Protein AF-0000000086527104 (afdb_homodimer)

pLDDT: mean 97.74, std 2.74, range [76.0, 98.94]

Sequence (198 aa):
MALHVIASLFLKPEHAAAAEAELRSMVAKTRTEPGNRRYDLFREQDGSPNLHLYEIYDDQAAFDAHLASPYFGEFRAKSADWFTAPPVIKVLAGIDVAEMALHVIASLFLKPEHAAAAEAELRSMVAKTRTEPGNRRYDLFREQDGSPNLHLYEIYDDQAAFDAHLASPYFGEFRAKSADWFTAPPVIKVLAGIDVAE

Organism: NCBI:txid488447

Nearest PDB structures (foldseek):
  4hl9-assembly4_H  TM=9.451E-01  e=1.482E-09  Rhodospirillum rubrum ATCC 11170
  4zos-assembly1_C  TM=9.493E-01  e=3.965E-09  Yersinia enterocolitica subsp. enterocolitica 8081
  2omo-assembly4_E  TM=9.249E-01  e=4.521E-09  Nitrosomonas europaea
  4dpo-assembly1_B  TM=9.418E-01  e=8.713E-09  Methanosarcina mazei Go1
  2gff-assembly1_A  TM=9.087E-01  e=6.702E-09  Yersinia pestis

Radius of gyration: 16.92 Å; Cα contacts (8 Å, |Δi|>4): 378; chains: 2; bounding box: 35×42×38 Å

Foldseek 3Di:
DKKKKKKKAAFDPVCLVVLVVLVVVLQVVLVPQPFWDDWDKDDDPVPGSMIMIITMGNDPVSVVCSCVDPSVVVSCVVCVPGHPDDMDMDIDDDPDDDD/DKKKKKKKAAFDPVCLVVLVVLVVVVQVVLVPQPFWDDWDKDDDPVPHSMIMIITMGNDPVSVVCSCVDPSVVVSCVVCVPGHPDDMDMDIDDDPDDDD

InterPro domains:
  IPR007138 Antibiotic biosynthesis monooxygenase domain [PF03992] (3-77)
  IPR007138 Antibiotic biosynthesis monooxygenase domain [PS51725] (3-92)
  IPR011008 Dimeric alpha-beta barrel [SSF54909] (3-91)
  IPR050744 AI-2 Signaling Cycle Isomerase LsrG [PTHR33336] (2-95)

Structure (mmCIF, N/CA/C/O backbone):
data_AF-0000000086527104-model_v1
#
loop_
_entity.id
_entity.type
_entity.pdbx_description
1 polymer 'Antibiotic biosynthesis monooxygenase'
#
loop_
_atom_site.group_PDB
_atom_site.id
_atom_site.type_symbol
_atom_site.label_atom_id
_atom_site.label_alt_id
_atom_site.label_comp_id
_atom_site.label_asym_id
_atom_site.label_entity_id
_atom_site.label_seq_id
_atom_site.pdbx_PDB_ins_code
_atom_site.Cartn_x
_atom_site.Cartn_y
_atom_site.Cartn_z
_atom_site.occupancy
_atom_site.B_iso_or_equiv
_atom_site.auth_seq_id
_atom_site.auth_comp_id
_atom_site.auth_asym_id
_atom_site.auth_atom_id
_atom_site.pdbx_PDB_model_num
ATOM 1 N N . MET A 1 1 ? -7.785 7.074 -16.156 1 87.12 1 MET A N 1
ATOM 2 C CA . MET A 1 1 ? -6.914 7.43 -15.031 1 87.12 1 MET A CA 1
ATOM 3 C C . MET A 1 1 ? -6.34 6.18 -14.375 1 87.12 1 MET A C 1
ATOM 5 O O . MET A 1 1 ? -7.016 5.152 -14.289 1 87.12 1 MET A O 1
ATOM 9 N N . ALA A 1 2 ? -5.102 6.137 -13.977 1 96.19 2 ALA A N 1
ATOM 10 C CA . ALA A 1 2 ? -4.457 4.926 -13.469 1 96.19 2 ALA A CA 1
ATOM 11 C C . ALA A 1 2 ? -5.125 4.449 -12.18 1 96.19 2 ALA A C 1
ATOM 13 O O . ALA A 1 2 ? -5.652 5.258 -11.406 1 96.19 2 ALA A O 1
ATOM 14 N N . LEU A 1 3 ? -5.168 3.193 -12.109 1 97.69 3 LEU A N 1
ATOM 15 C CA . LEU A 1 3 ? -5.648 2.531 -10.906 1 97.69 3 LEU A CA 1
ATOM 16 C C . LEU A 1 3 ? -4.488 2.023 -10.062 1 97.69 3 LEU A C 1
ATOM 18 O O . LEU A 1 3 ? -3.564 1.393 -10.586 1 97.69 3 LEU A O 1
ATOM 22 N N . HIS A 1 4 ? -4.504 2.389 -8.75 1 98.62 4 HIS A N 1
ATOM 23 C CA . HIS A 1 4 ? -3.523 1.877 -7.797 1 98.62 4 HIS A CA 1
ATOM 24 C C . HIS A 1 4 ? -4.152 0.857 -6.852 1 98.62 4 HIS A C 1
ATOM 26 O O . HIS A 1 4 ? -5.293 1.03 -6.414 1 98.62 4 HIS A O 1
ATOM 32 N N . VAL A 1 5 ? -3.439 -0.163 -6.578 1 98.75 5 VAL A N 1
ATOM 33 C CA . VAL A 1 5 ? -3.973 -1.23 -5.738 1 98.75 5 VAL A CA 1
ATOM 34 C C . VAL A 1 5 ? -2.965 -1.577 -4.645 1 98.75 5 VAL A C 1
ATOM 36 O O . VAL A 1 5 ? -1.772 -1.739 -4.918 1 98.75 5 VAL A O 1
ATOM 39 N N . ILE A 1 6 ? -3.373 -1.646 -3.43 1 98.88 6 ILE A N 1
ATOM 40 C CA . ILE A 1 6 ? -2.625 -2.219 -2.316 1 98.88 6 ILE A CA 1
ATOM 41 C C . ILE A 1 6 ? -3.295 -3.51 -1.854 1 98.88 6 ILE A C 1
ATOM 43 O O . ILE A 1 6 ? -4.477 -3.51 -1.499 1 98.88 6 ILE A O 1
ATOM 47 N N . ALA A 1 7 ? -2.582 -4.547 -1.906 1 98.75 7 ALA A N 1
ATOM 48 C CA . ALA A 1 7 ? -3.07 -5.828 -1.4 1 98.75 7 ALA A CA 1
ATOM 49 C C . ALA A 1 7 ? -2.248 -6.293 -0.202 1 98.75 7 ALA A C 1
ATOM 51 O O . ALA A 1 7 ? -1.018 -6.215 -0.217 1 98.75 7 ALA A O 1
ATOM 52 N N . SER A 1 8 ? -2.889 -6.703 0.83 1 98.75 8 SER A N 1
ATOM 53 C CA . SER A 1 8 ? -2.27 -7.27 2.023 1 98.75 8 SER A CA 1
ATOM 54 C C . SER A 1 8 ? -2.717 -8.711 2.25 1 98.75 8 SER A C 1
ATOM 56 O O . SER A 1 8 ? -3.914 -8.984 2.326 1 98.75 8 SER A O 1
ATOM 58 N N . LEU A 1 9 ? -1.776 -9.562 2.326 1 98.69 9 LEU A N 1
ATOM 59 C CA . LEU A 1 9 ? -2.027 -10.984 2.514 1 98.69 9 LEU A CA 1
ATOM 60 C C . LEU A 1 9 ? -1.575 -11.438 3.896 1 98.69 9 LEU A C 1
ATOM 62 O O . LEU A 1 9 ? -0.407 -11.273 4.258 1 98.69 9 LEU A O 1
ATOM 66 N N . PHE A 1 10 ? -2.479 -12 4.66 1 98.62 10 PHE A N 1
ATOM 67 C CA . PHE A 1 10 ? -2.24 -12.445 6.031 1 98.62 10 PHE A CA 1
ATOM 68 C C . PHE A 1 10 ? -2.055 -13.961 6.082 1 98.62 10 PHE A C 1
ATOM 70 O O . PHE A 1 10 ? -3.031 -14.711 6.047 1 98.62 10 PHE A O 1
ATOM 77 N N . LEU A 1 11 ? -0.907 -14.414 6.336 1 98.75 11 LEU A N 1
ATOM 78 C CA . LEU A 1 11 ? -0.532 -15.789 6.035 1 98.75 11 LEU A CA 1
ATOM 79 C C . LEU A 1 11 ? -0.322 -16.594 7.316 1 98.75 11 LEU A C 1
ATOM 81 O O . LEU A 1 11 ? 0.228 -16.078 8.297 1 98.75 11 LEU A O 1
ATOM 85 N N . LYS A 1 12 ? -0.751 -17.844 7.277 1 98.56 12 LYS A N 1
ATOM 86 C CA . LYS A 1 12 ? -0.245 -18.812 8.242 1 98.56 12 LYS A CA 1
ATOM 87 C C . LYS A 1 12 ? 1.263 -19 8.102 1 98.56 12 LYS A C 1
ATOM 89 O O . LYS A 1 12 ? 1.771 -19.141 6.988 1 98.56 12 LYS A O 1
ATOM 94 N N . PRO A 1 13 ? 1.881 -19.016 9.234 1 97.94 13 PRO A N 1
ATOM 95 C CA . PRO A 1 13 ? 3.342 -19.109 9.148 1 97.94 13 PRO A CA 1
ATOM 96 C C . PRO A 1 13 ? 3.816 -20.297 8.336 1 97.94 13 PRO A C 1
ATOM 98 O O . PRO A 1 13 ? 4.809 -20.203 7.605 1 97.94 13 PRO A O 1
ATOM 101 N N . GLU A 1 14 ? 3.197 -21.359 8.406 1 98.44 14 GLU A N 1
ATOM 102 C CA . GLU A 1 14 ? 3.641 -22.578 7.742 1 98.44 14 GLU A CA 1
ATOM 103 C C . GLU A 1 14 ? 3.52 -22.453 6.223 1 98.44 14 GLU A C 1
ATOM 105 O O . GLU A 1 14 ? 4.09 -23.266 5.484 1 98.44 14 GLU A O 1
ATOM 110 N N . HIS A 1 15 ? 2.822 -21.453 5.734 1 98.5 15 HIS A N 1
ATOM 111 C CA . HIS A 1 15 ? 2.627 -21.312 4.297 1 98.5 15 HIS A CA 1
ATOM 112 C C . HIS A 1 15 ? 3.391 -20.109 3.758 1 98.5 15 HIS A C 1
ATOM 114 O O . HIS A 1 15 ? 3.299 -19.781 2.568 1 98.5 15 HIS A O 1
ATOM 120 N N . ALA A 1 16 ? 4.09 -19.422 4.594 1 97.62 16 ALA A N 1
ATOM 121 C CA . ALA A 1 16 ? 4.758 -18.188 4.211 1 97.62 16 ALA A CA 1
ATOM 122 C C . ALA A 1 16 ? 5.688 -18.406 3.021 1 97.62 16 ALA A C 1
ATOM 124 O O . ALA A 1 16 ? 5.668 -17.641 2.055 1 97.62 16 ALA A O 1
ATOM 125 N N . ALA A 1 1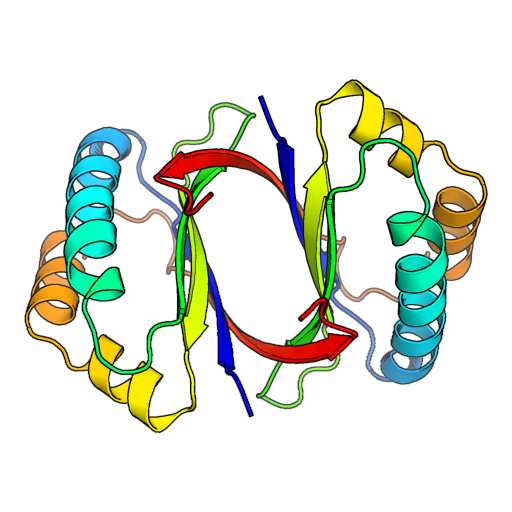7 ? 6.523 -19.453 3.037 1 97.62 17 ALA A N 1
ATOM 126 C CA . ALA A 1 17 ? 7.492 -19.719 1.978 1 97.62 17 ALA A CA 1
ATOM 127 C C . ALA A 1 17 ? 6.789 -20.062 0.667 1 97.62 17 ALA A C 1
ATOM 129 O O . ALA A 1 17 ? 7.188 -19.578 -0.401 1 97.62 17 ALA A O 1
ATOM 130 N N . ALA A 1 18 ? 5.828 -20.891 0.764 1 98.44 18 ALA A N 1
ATOM 131 C CA . ALA A 1 18 ? 5.066 -21.266 -0.429 1 98.44 18 ALA A CA 1
ATOM 132 C C . ALA A 1 18 ? 4.367 -20.047 -1.026 1 98.44 18 ALA A C 1
ATOM 134 O O . ALA A 1 18 ? 4.336 -19.875 -2.248 1 98.44 18 ALA A O 1
ATOM 135 N N . ALA A 1 19 ? 3.809 -19.266 -0.189 1 98.69 19 ALA A N 1
ATOM 136 C CA . ALA A 1 19 ? 3.125 -18.062 -0.646 1 98.69 19 ALA A CA 1
ATOM 137 C C . ALA A 1 19 ? 4.086 -17.125 -1.374 1 98.69 19 ALA A C 1
ATOM 139 O O . ALA A 1 19 ? 3.766 -16.609 -2.445 1 98.69 19 ALA A O 1
ATOM 140 N N . GLU A 1 20 ? 5.242 -16.875 -0.766 1 98.56 20 GLU A N 1
ATOM 141 C CA . GLU A 1 20 ? 6.219 -16.016 -1.42 1 98.56 20 GLU A CA 1
ATOM 142 C C . GLU A 1 20 ? 6.598 -16.547 -2.797 1 98.56 20 GLU A C 1
ATOM 144 O O . GLU A 1 20 ? 6.672 -15.789 -3.766 1 98.56 20 GLU A O 1
ATOM 149 N N . ALA A 1 21 ? 6.84 -17.844 -2.895 1 98.62 21 ALA A N 1
ATOM 150 C CA . ALA A 1 21 ? 7.203 -18.453 -4.172 1 98.62 21 ALA A CA 1
ATOM 151 C C . ALA A 1 21 ? 6.109 -18.234 -5.215 1 98.62 21 ALA A C 1
ATOM 153 O O . ALA A 1 21 ? 6.391 -17.859 -6.352 1 98.62 21 ALA A O 1
ATOM 154 N N . GLU A 1 22 ? 4.918 -18.422 -4.809 1 98.56 22 GLU A N 1
ATOM 155 C CA . GLU A 1 22 ? 3.801 -18.25 -5.734 1 98.56 22 GLU A CA 1
ATOM 156 C C . GLU A 1 22 ? 3.645 -16.797 -6.145 1 98.56 22 GLU A C 1
ATOM 158 O O . GLU A 1 22 ? 3.35 -16.5 -7.305 1 98.56 22 GLU A O 1
ATOM 163 N N . LEU A 1 23 ? 3.801 -15.93 -5.262 1 98.75 23 LEU A N 1
ATOM 164 C CA . LEU A 1 23 ? 3.633 -14.516 -5.559 1 98.75 23 LEU A CA 1
ATOM 165 C C . LEU A 1 23 ? 4.762 -14.008 -6.449 1 98.75 23 LEU A C 1
ATOM 167 O O . LEU A 1 23 ? 4.551 -13.125 -7.281 1 98.75 23 LEU A O 1
ATOM 171 N N . ARG A 1 24 ? 5.996 -14.547 -6.262 1 98.62 24 ARG A N 1
ATOM 172 C CA . ARG A 1 24 ? 7.07 -14.211 -7.191 1 98.62 24 ARG A CA 1
ATOM 173 C C . ARG A 1 24 ? 6.703 -14.602 -8.617 1 98.62 24 ARG A C 1
ATOM 175 O O . ARG A 1 24 ? 7 -13.867 -9.562 1 98.62 24 ARG A O 1
ATOM 182 N N . SER A 1 25 ? 6.09 -15.758 -8.75 1 98.5 25 SER A N 1
ATOM 183 C CA . SER A 1 25 ? 5.594 -16.172 -10.055 1 98.5 25 SER A CA 1
ATOM 184 C C . SER A 1 25 ? 4.52 -15.219 -10.562 1 98.5 25 SER A C 1
ATOM 186 O O . SER A 1 25 ? 4.504 -14.859 -11.742 1 98.5 25 SER A O 1
ATOM 188 N N . MET A 1 26 ? 3.611 -14.805 -9.742 1 98.5 26 MET A N 1
ATOM 189 C CA . MET A 1 26 ? 2.57 -13.836 -10.078 1 98.5 26 MET A CA 1
ATOM 190 C C . MET A 1 26 ? 3.184 -12.523 -10.539 1 98.5 26 MET A C 1
ATOM 192 O O . MET A 1 26 ? 2.707 -11.914 -11.5 1 98.5 26 MET A O 1
ATOM 196 N N . VAL A 1 27 ? 4.258 -12.062 -9.836 1 98.75 27 VAL A N 1
ATOM 197 C CA . VAL A 1 27 ? 4.938 -10.82 -10.203 1 98.75 27 VAL A CA 1
ATOM 198 C C . VAL A 1 27 ? 5.41 -10.898 -11.656 1 98.75 27 VAL A C 1
ATOM 200 O O . VAL A 1 27 ? 5.105 -10.016 -12.461 1 98.75 27 VAL A O 1
ATOM 203 N N . ALA A 1 28 ? 6.121 -11.992 -11.992 1 98.56 28 ALA A N 1
ATOM 204 C CA . ALA A 1 28 ? 6.684 -12.156 -13.336 1 98.56 28 ALA A CA 1
ATOM 205 C C . ALA A 1 28 ? 5.59 -12.148 -14.391 1 98.56 28 ALA A C 1
ATOM 207 O O . ALA A 1 28 ? 5.715 -11.477 -15.422 1 98.56 28 ALA A O 1
ATOM 208 N N . LYS A 1 29 ? 4.516 -12.82 -14.188 1 98.69 29 LYS A N 1
ATOM 209 C CA . LYS A 1 29 ? 3.422 -12.938 -15.148 1 98.69 29 LYS A CA 1
ATOM 210 C C . LYS A 1 29 ? 2.645 -11.625 -15.25 1 98.69 29 LYS A C 1
ATOM 212 O O . LYS A 1 29 ? 2.352 -11.156 -16.344 1 98.69 29 LYS A O 1
ATOM 217 N N . THR A 1 30 ? 2.277 -11.008 -14.125 1 98.75 30 THR A N 1
ATOM 218 C CA . THR A 1 30 ? 1.44 -9.812 -14.086 1 98.75 30 THR A CA 1
ATOM 219 C C . THR A 1 30 ? 2.146 -8.641 -14.758 1 98.75 30 THR A C 1
ATOM 221 O O . THR A 1 30 ? 1.514 -7.84 -15.453 1 98.75 30 THR A O 1
ATOM 224 N N . ARG A 1 31 ? 3.473 -8.508 -14.578 1 98.62 31 ARG A N 1
ATOM 225 C CA . ARG A 1 31 ? 4.223 -7.395 -15.148 1 98.62 31 ARG A CA 1
ATOM 226 C C . ARG A 1 31 ? 4.23 -7.461 -16.672 1 98.62 31 ARG A C 1
ATOM 228 O O . ARG A 1 31 ? 4.578 -6.48 -17.344 1 98.62 31 ARG A O 1
ATOM 235 N N . THR A 1 32 ? 3.814 -8.617 -17.234 1 98.5 32 THR A N 1
ATOM 236 C CA . THR A 1 32 ? 3.762 -8.742 -18.688 1 98.5 32 THR A CA 1
ATOM 237 C C . THR A 1 32 ? 2.373 -8.391 -19.219 1 98.5 32 THR A C 1
ATOM 239 O O . THR A 1 32 ? 2.172 -8.273 -20.422 1 98.5 32 THR A O 1
ATOM 242 N N . GLU A 1 33 ? 1.444 -8.172 -18.375 1 98.62 33 GLU A N 1
ATOM 243 C CA . GLU A 1 33 ? 0.068 -7.906 -18.781 1 98.62 33 GLU A CA 1
ATOM 244 C C . GLU A 1 33 ? -0.058 -6.531 -19.438 1 98.62 33 GLU A C 1
ATOM 246 O O . GLU A 1 33 ? 0.492 -5.547 -18.938 1 98.62 33 GLU A O 1
ATOM 251 N N . PRO A 1 34 ? -0.85 -6.5 -20.5 1 98.06 34 PRO A N 1
ATOM 252 C CA . PRO A 1 34 ? -1.169 -5.168 -21.016 1 98.06 34 PRO A CA 1
ATOM 253 C C . PRO A 1 34 ? -1.831 -4.27 -19.969 1 98.06 34 PRO A C 1
ATOM 255 O O . PRO A 1 34 ? -2.748 -4.707 -19.281 1 98.06 34 PRO A O 1
ATOM 258 N N . GLY A 1 35 ? -1.342 -3.152 -19.781 1 98.31 35 GLY A N 1
ATOM 259 C CA . GLY A 1 35 ? -1.952 -2.156 -18.906 1 98.31 35 GLY A CA 1
ATOM 260 C C . GLY A 1 35 ? -1.42 -2.197 -17.484 1 98.31 35 GLY A C 1
ATOM 261 O O . GLY A 1 35 ? -1.775 -1.354 -16.656 1 98.31 35 GLY A O 1
ATOM 262 N N . ASN A 1 36 ? -0.638 -3.254 -17.156 1 98.69 36 ASN A N 1
ATOM 263 C CA . ASN A 1 36 ? 0.033 -3.209 -15.859 1 98.69 36 ASN A CA 1
ATOM 264 C C . ASN A 1 36 ? 1.268 -2.312 -15.898 1 98.69 36 ASN A C 1
ATOM 266 O O . ASN A 1 36 ? 2.152 -2.506 -16.734 1 98.69 36 ASN A O 1
ATOM 270 N N . ARG A 1 37 ? 1.338 -1.407 -15.023 1 98.19 37 ARG A N 1
ATOM 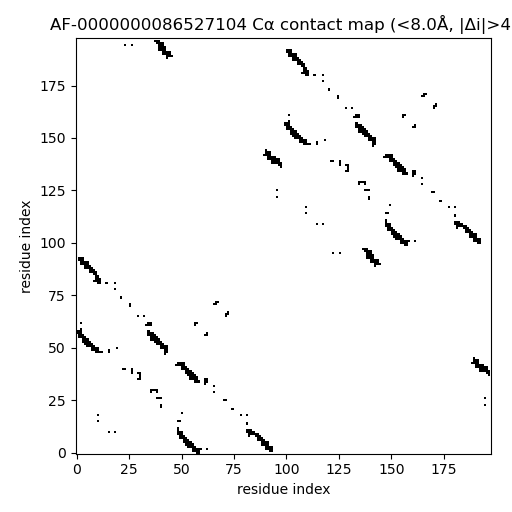271 C CA . ARG A 1 37 ? 2.469 -0.488 -14.953 1 98.19 37 ARG A CA 1
ATOM 272 C C . ARG A 1 37 ? 3.447 -0.905 -13.859 1 98.19 37 ARG A C 1
ATOM 274 O O . ARG A 1 37 ? 4.645 -0.636 -13.961 1 98.19 37 ARG A O 1
ATOM 281 N N . ARG A 1 38 ? 2.914 -1.472 -12.844 1 98.38 38 ARG A N 1
ATOM 282 C CA . ARG A 1 38 ? 3.725 -1.854 -11.688 1 98.38 38 ARG A CA 1
ATOM 283 C C . ARG A 1 38 ? 3.074 -2.996 -10.922 1 98.38 38 ARG A C 1
ATOM 285 O O . ARG A 1 38 ? 1.848 -3.07 -10.828 1 98.38 38 ARG A O 1
ATOM 292 N N . TYR A 1 39 ? 3.824 -3.828 -10.367 1 98.81 39 TYR A N 1
ATOM 293 C CA . TYR A 1 39 ? 3.439 -4.941 -9.508 1 98.81 39 TYR A CA 1
ATOM 294 C C . TYR A 1 39 ? 4.586 -5.34 -8.586 1 98.81 39 TYR A C 1
ATOM 296 O O . TYR A 1 39 ? 5.438 -6.148 -8.961 1 98.81 39 TYR A O 1
ATOM 304 N N . ASP A 1 40 ? 4.594 -4.793 -7.383 1 98.88 40 ASP A N 1
ATOM 305 C CA . ASP A 1 40 ? 5.723 -4.938 -6.469 1 98.88 40 ASP A CA 1
ATOM 306 C C . ASP A 1 40 ? 5.348 -5.785 -5.258 1 98.88 40 ASP A C 1
ATOM 308 O O . ASP A 1 40 ? 4.258 -5.633 -4.703 1 98.88 40 ASP A O 1
ATOM 312 N N . LEU A 1 41 ? 6.176 -6.648 -4.871 1 98.88 41 LEU A N 1
ATOM 313 C CA . LEU A 1 41 ? 5.98 -7.578 -3.768 1 98.88 41 LEU A CA 1
ATOM 314 C C . LEU A 1 41 ? 6.887 -7.227 -2.59 1 98.88 41 LEU A C 1
ATOM 316 O O . LEU A 1 41 ? 8.078 -6.98 -2.771 1 98.88 41 LEU A O 1
ATOM 320 N N . PHE A 1 42 ? 6.277 -7.254 -1.417 1 98.75 42 PHE A N 1
ATOM 321 C CA . PHE A 1 42 ? 6.992 -6.824 -0.221 1 98.75 42 PHE A CA 1
ATOM 322 C C . PHE A 1 42 ? 6.762 -7.801 0.927 1 98.75 42 PHE A C 1
ATOM 324 O O . PHE A 1 42 ? 5.738 -8.484 0.97 1 98.75 42 PHE A O 1
ATOM 331 N N . ARG A 1 43 ? 7.719 -7.809 1.87 1 98.31 43 ARG A N 1
ATOM 332 C CA . ARG A 1 43 ? 7.523 -8.391 3.191 1 98.31 43 ARG A CA 1
ATOM 333 C C . ARG A 1 43 ? 7.602 -7.328 4.281 1 98.31 43 ARG A C 1
ATOM 335 O O . ARG A 1 43 ? 8.203 -6.273 4.082 1 98.31 43 ARG A O 1
ATOM 342 N N . GLU A 1 44 ? 7.004 -7.625 5.43 1 97.19 44 GLU A N 1
ATOM 343 C CA . GLU A 1 44 ? 7.141 -6.727 6.574 1 97.19 44 GLU A CA 1
ATOM 344 C C . GLU A 1 44 ? 8.523 -6.84 7.203 1 97.19 44 GLU A C 1
ATOM 346 O O . GLU A 1 44 ? 9.141 -7.91 7.18 1 97.19 44 GLU A O 1
ATOM 351 N N . GLN A 1 45 ? 8.938 -5.789 7.742 1 95.81 45 GLN A N 1
ATOM 352 C CA . GLN A 1 45 ? 10.266 -5.773 8.336 1 95.81 45 GLN A CA 1
ATOM 353 C C . GLN A 1 45 ? 10.242 -6.32 9.758 1 95.81 45 GLN A C 1
ATOM 355 O O . GLN A 1 45 ? 11.289 -6.617 10.336 1 95.81 45 GLN A O 1
ATOM 360 N N . ASP A 1 46 ? 9.086 -6.586 10.25 1 94.19 46 ASP A N 1
ATOM 361 C CA . ASP A 1 46 ? 9 -6.961 11.656 1 94.19 46 ASP A CA 1
ATOM 362 C C . ASP A 1 46 ? 9.047 -8.477 11.828 1 94.19 46 ASP A C 1
ATOM 364 O O . ASP A 1 46 ? 8.852 -8.992 12.93 1 94.19 46 ASP A O 1
ATOM 368 N N . GLY A 1 47 ? 9.164 -9.25 10.789 1 92.69 47 GLY A N 1
ATOM 369 C CA . GLY A 1 47 ? 9.266 -10.695 10.859 1 92.69 47 GLY A CA 1
ATOM 370 C C . GLY A 1 47 ? 7.941 -11.398 10.633 1 92.69 47 GLY A C 1
ATOM 371 O O . GLY A 1 47 ? 7.875 -12.633 10.625 1 92.69 47 GLY A O 1
ATOM 372 N N . SER A 1 48 ? 6.895 -10.633 10.477 1 96.25 48 SER A N 1
ATOM 373 C CA . SER A 1 48 ? 5.59 -11.203 10.164 1 96.25 48 SER A CA 1
ATOM 374 C C . SER A 1 48 ? 5.633 -12 8.867 1 96.25 48 SER A C 1
ATOM 376 O O . SER A 1 48 ? 6.371 -11.648 7.945 1 96.25 48 SER A O 1
ATOM 378 N N . PRO A 1 49 ? 4.816 -13.078 8.82 1 97.81 49 PRO A N 1
ATOM 379 C CA . PRO A 1 49 ? 4.75 -13.828 7.559 1 97.81 49 PRO A CA 1
ATOM 380 C C . PRO A 1 49 ? 3.949 -13.094 6.48 1 97.81 49 PRO A C 1
ATOM 382 O O . PRO A 1 49 ? 3.883 -13.555 5.34 1 97.81 49 PRO A O 1
ATOM 385 N N . ASN A 1 50 ? 3.312 -12.008 6.789 1 98.44 50 ASN A N 1
ATOM 386 C CA . ASN A 1 50 ? 2.414 -11.305 5.875 1 98.44 50 ASN A CA 1
ATOM 387 C C . ASN A 1 50 ? 3.17 -10.703 4.695 1 98.44 50 ASN A C 1
ATOM 389 O O . ASN A 1 50 ? 4.316 -10.273 4.84 1 98.44 50 ASN A O 1
ATOM 393 N N . LEU A 1 51 ? 2.561 -10.695 3.535 1 98.88 51 LEU A N 1
ATOM 394 C CA . LEU A 1 51 ? 3.094 -10.125 2.305 1 98.88 51 LEU A CA 1
ATOM 395 C C . LEU A 1 51 ? 2.164 -9.039 1.764 1 98.88 51 LEU A C 1
ATOM 397 O O . LEU A 1 51 ? 0.96 -9.062 2.033 1 98.88 51 LEU A O 1
ATOM 401 N N . HIS A 1 52 ? 2.717 -8.172 1.057 1 98.88 52 HIS A N 1
ATOM 402 C CA . HIS A 1 52 ? 1.974 -7.039 0.52 1 98.88 52 HIS A CA 1
ATOM 403 C C . HIS A 1 52 ? 2.346 -6.777 -0.936 1 98.88 52 HIS A C 1
ATOM 405 O O . HIS A 1 52 ? 3.482 -7.027 -1.345 1 98.88 52 HIS A O 1
ATOM 411 N N . LEU A 1 53 ? 1.433 -6.297 -1.665 1 98.94 53 LEU A N 1
ATOM 412 C CA . LEU A 1 53 ? 1.636 -5.891 -3.051 1 98.94 53 LEU A CA 1
ATOM 413 C C . LEU A 1 53 ? 1.221 -4.438 -3.258 1 98.94 53 LEU A C 1
ATOM 415 O O . LEU A 1 53 ? 0.218 -3.988 -2.697 1 98.94 53 LEU A O 1
ATOM 419 N N . TYR A 1 54 ? 1.971 -3.701 -3.992 1 98.81 54 TYR A N 1
ATOM 420 C CA . TYR A 1 54 ? 1.582 -2.43 -4.594 1 98.81 54 TYR A CA 1
ATOM 421 C C . TYR A 1 54 ? 1.548 -2.533 -6.113 1 98.81 54 TYR A C 1
ATOM 423 O O . TYR A 1 54 ? 2.529 -2.947 -6.734 1 98.81 54 TYR A O 1
ATOM 431 N N . GLU A 1 55 ? 0.422 -2.209 -6.68 1 98.88 55 GLU A N 1
ATOM 432 C CA . GLU A 1 55 ? 0.167 -2.404 -8.102 1 98.88 55 GLU A CA 1
ATOM 433 C C . GLU A 1 55 ? -0.375 -1.133 -8.75 1 98.88 55 GLU A C 1
ATOM 435 O O . GLU A 1 55 ? -1.061 -0.343 -8.094 1 98.88 55 GLU A O 1
ATOM 440 N N . ILE A 1 56 ? -0.07 -0.95 -10.031 1 98.62 56 ILE A N 1
ATOM 441 C CA . ILE A 1 56 ? -0.638 0.131 -10.836 1 98.62 56 ILE A CA 1
ATOM 442 C C . ILE A 1 56 ? -1.126 -0.417 -12.172 1 98.62 56 ILE A C 1
ATOM 444 O O . ILE A 1 56 ? -0.405 -1.154 -12.852 1 98.62 56 ILE A O 1
ATOM 448 N N . TYR A 1 57 ? -2.303 -0.082 -12.531 1 98.69 57 TYR A N 1
ATOM 449 C CA . TYR A 1 57 ? -2.908 -0.412 -13.812 1 98.69 57 TYR A CA 1
ATOM 450 C C . TYR A 1 57 ? -3.328 0.849 -14.562 1 98.69 57 TYR A C 1
ATOM 452 O O . TYR A 1 57 ? -3.672 1.858 -13.938 1 98.69 57 TYR A O 1
ATOM 460 N N . ASP A 1 58 ? -3.396 0.723 -15.867 1 98.38 58 ASP A N 1
ATOM 461 C CA . ASP A 1 58 ? -3.787 1.854 -16.703 1 98.38 58 ASP A CA 1
ATOM 462 C C . ASP A 1 58 ? -5.219 2.289 -16.406 1 98.38 58 ASP A C 1
ATOM 464 O O . ASP A 1 58 ? -5.543 3.475 -16.5 1 98.38 58 ASP A O 1
ATOM 468 N N . ASP A 1 59 ? -6.059 1.303 -16.156 1 97.62 59 ASP A N 1
ATOM 469 C CA . ASP A 1 59 ? -7.477 1.569 -15.93 1 97.62 59 ASP A CA 1
ATOM 470 C C . ASP A 1 59 ? -8.18 0.354 -15.328 1 97.62 59 ASP A C 1
ATOM 472 O O . ASP A 1 59 ? -7.535 -0.659 -15.039 1 97.62 59 ASP A O 1
ATOM 476 N N . GLN A 1 60 ? -9.516 0.533 -15.125 1 97.31 60 GLN A N 1
ATOM 477 C CA . GLN A 1 60 ? -10.312 -0.528 -14.516 1 97.31 60 GLN A CA 1
ATOM 478 C C . GLN A 1 60 ? -10.312 -1.782 -15.383 1 97.31 60 GLN A C 1
ATOM 480 O O . GLN A 1 60 ? -10.289 -2.902 -14.867 1 97.31 60 GLN A O 1
ATOM 485 N N . ALA A 1 61 ? -10.352 -1.644 -16.688 1 98.25 61 ALA A N 1
ATOM 486 C CA . ALA A 1 61 ? -10.383 -2.789 -17.594 1 98.25 61 ALA A CA 1
ATOM 487 C C . ALA A 1 61 ? -9.125 -3.637 -17.438 1 98.25 61 ALA A C 1
ATOM 489 O O . ALA A 1 61 ? -9.188 -4.867 -17.438 1 98.25 61 ALA A O 1
ATOM 490 N N . ALA A 1 62 ? -7.973 -2.984 -17.344 1 98.69 62 ALA A N 1
ATOM 491 C CA . ALA A 1 62 ? -6.711 -3.703 -17.156 1 98.69 62 ALA A CA 1
ATOM 492 C C . ALA A 1 62 ? -6.711 -4.477 -15.836 1 98.69 62 ALA A C 1
ATOM 494 O O . ALA A 1 62 ? -6.242 -5.617 -15.781 1 98.69 62 ALA A O 1
ATOM 495 N N . PHE A 1 63 ? -7.242 -3.914 -14.82 1 98.5 63 PHE A N 1
ATOM 496 C CA . PHE A 1 63 ? -7.309 -4.59 -13.531 1 98.5 63 PHE A CA 1
ATOM 497 C C . PHE A 1 63 ? -8.266 -5.773 -13.586 1 98.5 63 PHE A C 1
ATOM 499 O O . PHE A 1 63 ? -7.957 -6.852 -13.07 1 98.5 63 PHE A O 1
ATOM 506 N N . ASP A 1 64 ? -9.414 -5.527 -14.211 1 98.44 64 ASP A N 1
ATOM 507 C CA . ASP A 1 64 ? -10.367 -6.621 -14.383 1 98.44 64 ASP A CA 1
ATOM 508 C C . ASP A 1 64 ? -9.742 -7.785 -15.148 1 98.44 64 ASP A C 1
ATOM 510 O O . ASP A 1 64 ? -9.984 -8.953 -14.828 1 98.44 64 ASP A O 1
ATOM 514 N N . ALA A 1 65 ? -8.969 -7.496 -16.156 1 98.69 65 ALA A N 1
ATOM 515 C CA . ALA A 1 65 ? -8.281 -8.523 -16.922 1 98.69 65 ALA A CA 1
ATOM 516 C C . ALA A 1 65 ? -7.301 -9.305 -16.047 1 98.69 65 ALA A C 1
ATOM 518 O O . ALA A 1 65 ? -7.176 -10.523 -16.172 1 98.69 65 ALA A O 1
ATOM 519 N N . HIS A 1 66 ? -6.59 -8.594 -15.164 1 98.81 66 HIS A N 1
ATOM 520 C CA . HIS A 1 66 ? -5.695 -9.25 -14.211 1 98.81 66 HIS A CA 1
ATOM 521 C C . HIS A 1 66 ? -6.449 -10.242 -13.336 1 98.81 66 HIS A C 1
ATOM 523 O O . HIS A 1 66 ? -6.035 -11.391 -13.195 1 98.81 66 HIS A O 1
ATOM 529 N N . LEU A 1 67 ? -7.602 -9.828 -12.805 1 98.19 67 LEU A N 1
ATOM 530 C CA . LEU A 1 67 ? -8.391 -10.664 -11.906 1 98.19 67 LEU A CA 1
ATOM 531 C C . LEU A 1 67 ? -8.969 -11.867 -12.648 1 98.19 67 LEU A C 1
ATOM 533 O O . LEU A 1 67 ? -9.25 -12.898 -12.039 1 98.19 67 LEU A O 1
ATOM 537 N N . ALA A 1 68 ? -9.07 -11.719 -13.953 1 98.38 68 ALA A N 1
ATOM 538 C CA . ALA A 1 68 ? -9.68 -12.773 -14.758 1 98.38 68 ALA A CA 1
ATOM 539 C C . ALA A 1 68 ? -8.617 -13.695 -15.352 1 98.38 68 ALA A C 1
ATOM 541 O O . ALA A 1 68 ? -8.945 -14.703 -15.992 1 98.38 68 ALA A O 1
ATOM 542 N N . SER A 1 69 ? -7.434 -13.391 -15.172 1 98.44 69 SER A N 1
ATOM 543 C CA . SER A 1 69 ? -6.367 -14.18 -15.781 1 98.44 69 SER A CA 1
ATOM 544 C C . SER A 1 69 ? -6.34 -15.602 -15.227 1 98.44 69 SER A C 1
ATOM 546 O O . SER A 1 69 ? -6.711 -15.828 -14.07 1 98.44 69 SER A O 1
ATOM 548 N N . PRO A 1 70 ? -5.867 -16.547 -15.992 1 97.81 70 PRO A N 1
ATOM 549 C CA . PRO A 1 70 ? -5.777 -17.922 -15.516 1 97.81 70 PRO A CA 1
ATOM 550 C C . PRO A 1 70 ? -4.855 -18.078 -14.305 1 97.81 70 PRO A C 1
ATOM 552 O O . PRO A 1 70 ? -5.16 -18.828 -13.383 1 97.81 70 PRO A O 1
ATOM 555 N N . TYR A 1 71 ? -3.801 -17.359 -14.305 1 98.06 71 TYR A N 1
ATOM 556 C CA . TYR A 1 71 ? -2.848 -17.531 -13.219 1 98.06 71 TYR A CA 1
ATOM 557 C C . TYR A 1 71 ? -3.371 -16.891 -11.93 1 98.06 71 TYR A C 1
ATOM 559 O O . TYR A 1 71 ? -3.055 -17.359 -10.828 1 98.06 71 TYR A O 1
ATOM 567 N N . PHE A 1 72 ? -4.133 -15.859 -12.047 1 98.38 72 PHE A N 1
ATOM 568 C CA . PHE A 1 72 ? -4.77 -15.344 -10.836 1 98.38 72 PHE A CA 1
ATOM 569 C C . PHE A 1 72 ? -5.742 -16.359 -10.258 1 98.38 72 PHE A C 1
ATOM 571 O O . PHE A 1 72 ? -5.777 -16.578 -9.047 1 98.38 72 PHE A O 1
ATOM 578 N N . GLY A 1 73 ? -6.543 -16.953 -11.141 1 98.06 73 GLY A N 1
ATOM 579 C CA . GLY A 1 73 ? -7.418 -18.031 -10.695 1 98.06 73 GLY A CA 1
ATOM 580 C C . GLY A 1 73 ? -6.672 -19.172 -10.039 1 98.06 73 GLY A C 1
ATOM 581 O O . GLY A 1 73 ? -7.109 -19.703 -9.008 1 98.06 73 GLY A O 1
ATOM 582 N N . GLU A 1 74 ? -5.617 -19.594 -10.562 1 97.88 74 GLU A N 1
ATOM 583 C CA . GLU A 1 74 ? -4.781 -20.641 -10 1 97.88 74 GLU A CA 1
ATOM 584 C C . GLU A 1 74 ? -4.25 -20.25 -8.617 1 97.88 74 GLU A C 1
ATOM 586 O O . GLU A 1 74 ? -4.25 -21.078 -7.695 1 97.88 74 GLU A O 1
ATOM 591 N N . PHE A 1 75 ? -3.773 -19.016 -8.516 1 98.12 75 PHE A N 1
ATOM 592 C CA . PHE A 1 75 ? -3.277 -18.531 -7.238 1 98.12 75 PHE A CA 1
ATOM 593 C C . PHE A 1 75 ? -4.367 -18.594 -6.176 1 98.12 75 PHE A C 1
ATOM 595 O O . PHE A 1 75 ? -4.133 -19.062 -5.066 1 98.12 75 PHE A O 1
ATOM 602 N N . ARG A 1 76 ? -5.527 -18.141 -6.551 1 97.5 76 ARG A N 1
ATOM 603 C CA . ARG A 1 76 ? -6.645 -18.141 -5.613 1 97.5 76 ARG A CA 1
ATOM 604 C C . ARG A 1 76 ? -6.98 -19.547 -5.148 1 97.5 76 ARG A C 1
ATOM 606 O O . ARG A 1 76 ? -7.215 -19.781 -3.961 1 97.5 76 ARG A O 1
ATOM 613 N N . ALA A 1 77 ? -7.008 -20.484 -6.078 1 97.94 77 ALA A N 1
ATOM 614 C CA . ALA A 1 77 ? -7.309 -21.875 -5.75 1 97.94 77 ALA A CA 1
ATOM 615 C C . ALA A 1 77 ? -6.23 -22.469 -4.852 1 97.94 77 ALA A C 1
ATOM 617 O O . ALA A 1 77 ? -6.535 -23.109 -3.838 1 97.94 77 ALA A O 1
ATOM 618 N N . LYS A 1 78 ? -5.035 -22.203 -5.152 1 97.88 78 LYS A N 1
ATOM 619 C CA . LYS A 1 78 ? -3.896 -22.781 -4.445 1 97.88 78 LYS A CA 1
ATOM 620 C C . LYS A 1 78 ? -3.785 -22.219 -3.029 1 97.88 78 LYS A C 1
ATOM 622 O O . LYS A 1 78 ? -3.381 -22.938 -2.107 1 97.88 78 LYS A O 1
ATOM 627 N N . SER A 1 79 ? -4.109 -21 -2.885 1 98.19 79 SER A N 1
ATOM 628 C CA . SER A 1 79 ? -3.836 -20.312 -1.625 1 98.19 79 SER A CA 1
ATOM 629 C C . SER A 1 79 ? -5.074 -20.281 -0.736 1 98.19 79 SER A C 1
ATOM 631 O O . SER A 1 79 ? -5.082 -19.594 0.295 1 98.19 79 SER A O 1
ATOM 633 N N . ALA A 1 80 ? -6.113 -20.938 -1.049 1 97.31 80 ALA A N 1
ATOM 634 C CA . ALA A 1 80 ? -7.418 -20.828 -0.405 1 97.31 80 ALA A CA 1
ATOM 635 C C . ALA A 1 80 ? -7.309 -21.047 1.102 1 97.31 80 ALA A C 1
ATOM 637 O O . ALA A 1 80 ? -8.031 -20.406 1.88 1 97.31 80 ALA A O 1
ATOM 638 N N . ASP A 1 81 ? -6.348 -21.828 1.577 1 97.88 81 ASP A N 1
ATOM 639 C CA . ASP A 1 81 ? -6.27 -22.156 2.996 1 97.88 81 ASP A CA 1
ATOM 640 C C . ASP A 1 81 ? -5.012 -21.562 3.629 1 97.88 81 ASP A C 1
ATOM 642 O O . ASP A 1 81 ? -4.613 -21.969 4.723 1 97.88 81 ASP A O 1
ATOM 646 N N . TRP A 1 82 ? -4.441 -20.656 2.98 1 98.62 82 TRP A N 1
ATOM 647 C CA . TRP A 1 82 ? -3.141 -20.188 3.436 1 98.62 82 TRP A CA 1
ATOM 648 C C . TRP A 1 82 ? -3.293 -19.016 4.41 1 98.62 82 TRP A C 1
ATOM 650 O O . TRP A 1 82 ? -2.33 -18.625 5.07 1 98.62 82 TRP A O 1
ATOM 660 N N . PHE A 1 83 ? -4.469 -18.531 4.574 1 98.5 83 PHE A N 1
ATOM 661 C CA . PHE A 1 83 ? -4.594 -17.219 5.191 1 98.5 83 PHE A CA 1
ATOM 662 C C . PHE A 1 83 ? -5.199 -17.328 6.586 1 98.5 83 PHE A C 1
ATOM 664 O O . PHE A 1 83 ? -6.035 -18.188 6.84 1 98.5 83 PHE A O 1
ATOM 671 N N . THR A 1 84 ? -4.773 -16.469 7.469 1 98.56 84 THR A N 1
ATOM 672 C CA . THR A 1 84 ? -5.324 -16.375 8.812 1 98.56 84 THR A CA 1
ATOM 673 C C . THR A 1 84 ? -6.523 -15.422 8.836 1 98.56 84 THR A C 1
ATOM 675 O O . THR A 1 84 ? -7.293 -15.414 9.797 1 98.56 84 THR A O 1
ATOM 678 N N . ALA A 1 85 ? -6.664 -14.641 7.906 1 98.06 85 ALA A N 1
ATOM 679 C CA . ALA A 1 85 ? -7.75 -13.703 7.637 1 98.06 85 ALA A CA 1
ATOM 680 C C . ALA A 1 85 ? -7.867 -13.414 6.145 1 98.06 85 ALA A C 1
ATOM 682 O O . ALA A 1 85 ? -6.918 -13.625 5.387 1 98.06 85 ALA A O 1
ATOM 683 N N . PRO A 1 86 ? -9.062 -13 5.691 1 97.56 86 PRO A N 1
ATOM 684 C CA . PRO A 1 86 ? -9.172 -12.695 4.262 1 97.56 86 PRO A CA 1
ATOM 685 C C . PRO A 1 86 ? -8.18 -11.625 3.809 1 97.56 86 PRO A C 1
ATOM 687 O O . PRO A 1 86 ? -7.91 -10.68 4.547 1 97.56 86 PRO A O 1
ATOM 690 N N . PRO A 1 87 ? -7.633 -11.742 2.617 1 98 87 PRO A N 1
ATOM 691 C CA . PRO A 1 87 ? -6.816 -10.656 2.07 1 98 87 PRO A CA 1
ATOM 692 C C . PRO A 1 87 ? -7.566 -9.328 2.014 1 98 87 PRO A C 1
ATOM 694 O O . PRO A 1 87 ? -8.789 -9.312 1.828 1 98 87 PRO A O 1
ATOM 697 N N . VAL A 1 88 ? -6.875 -8.297 2.217 1 97.38 88 VAL A N 1
ATOM 698 C CA . VAL A 1 88 ? -7.434 -6.957 2.094 1 97.38 88 VAL A CA 1
ATOM 699 C C . VAL A 1 88 ? -6.922 -6.297 0.816 1 97.38 88 VAL A C 1
ATOM 701 O O . VAL A 1 88 ? -5.711 -6.125 0.641 1 97.38 88 VAL A O 1
ATOM 704 N N . ILE A 1 89 ? -7.816 -5.918 -0.046 1 97.75 89 ILE A N 1
ATOM 705 C CA . ILE A 1 89 ? -7.492 -5.281 -1.318 1 97.75 89 ILE A CA 1
ATOM 706 C C . ILE A 1 89 ? -8.094 -3.877 -1.359 1 97.75 89 ILE A C 1
ATOM 708 O O . ILE A 1 89 ? -9.312 -3.711 -1.264 1 97.75 89 ILE A O 1
ATOM 712 N N . LYS A 1 90 ? -7.27 -2.939 -1.472 1 97.94 90 LYS A N 1
ATOM 713 C CA . LYS A 1 90 ? -7.699 -1.552 -1.617 1 97.94 90 LYS A CA 1
ATOM 714 C C . LYS A 1 90 ? -7.48 -1.055 -3.043 1 97.94 90 LYS A C 1
ATOM 716 O O . LYS A 1 90 ? -6.348 -1.021 -3.525 1 97.94 90 LYS A O 1
ATOM 7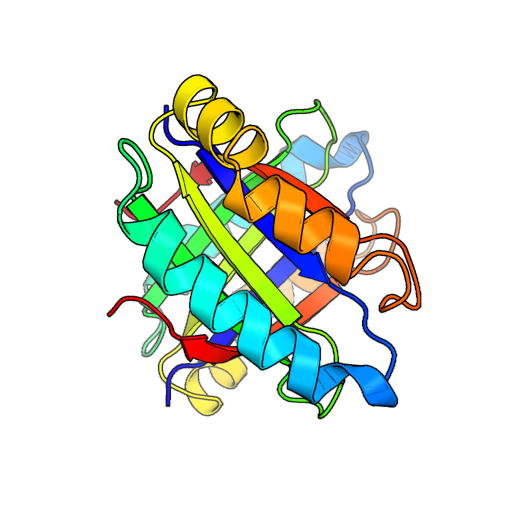21 N N . VAL A 1 91 ? -8.516 -0.666 -3.682 1 98.25 91 VAL A N 1
ATOM 722 C CA . VAL A 1 91 ? -8.445 -0.05 -5.004 1 98.25 91 VAL A CA 1
ATOM 723 C C . VAL A 1 91 ? -8.523 1.469 -4.871 1 98.25 91 VAL A C 1
ATOM 725 O O . VAL A 1 91 ? -9.492 2.004 -4.336 1 98.25 91 VAL A O 1
ATOM 728 N N . LEU A 1 92 ? -7.531 2.092 -5.398 1 98.5 92 LEU A N 1
ATOM 729 C CA . LEU A 1 92 ? -7.285 3.479 -5.023 1 98.5 92 LEU A CA 1
ATOM 730 C C . LEU A 1 92 ? -7.211 4.371 -6.258 1 98.5 92 LEU A C 1
ATOM 732 O O . LEU A 1 92 ? -6.727 3.943 -7.309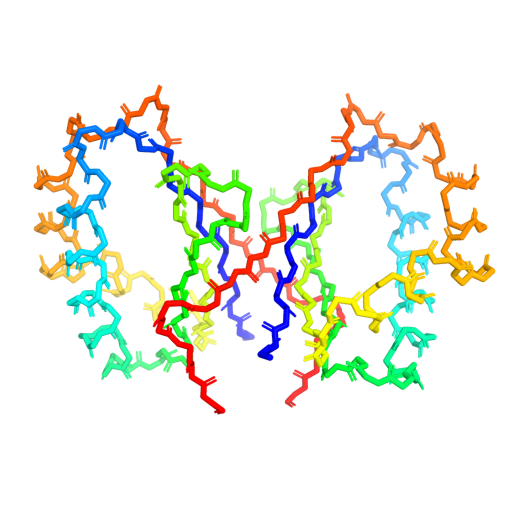 1 98.5 92 LEU A O 1
ATOM 736 N N . ALA A 1 93 ? -7.699 5.598 -6.105 1 97.5 93 ALA A N 1
ATOM 737 C CA . ALA A 1 93 ? -7.473 6.691 -7.047 1 97.5 93 ALA A CA 1
ATOM 738 C C . ALA A 1 93 ? -6.445 7.68 -6.5 1 97.5 93 ALA A C 1
ATOM 740 O O . ALA A 1 93 ? -6.449 7.992 -5.309 1 97.5 93 ALA A O 1
ATOM 741 N N . GLY A 1 94 ? -5.586 8.18 -7.371 1 97.88 94 GLY A N 1
ATOM 742 C CA . GLY A 1 94 ? -4.594 9.156 -6.949 1 97.88 94 GLY A CA 1
ATOM 743 C C . GLY A 1 94 ? -5.199 10.492 -6.566 1 97.88 94 GLY A C 1
ATOM 744 O O . GLY A 1 94 ? -6.07 11.016 -7.273 1 97.88 94 GLY A O 1
ATOM 745 N N . ILE A 1 95 ? -4.781 10.992 -5.426 1 98.06 95 ILE A N 1
ATOM 746 C CA . ILE A 1 95 ? -5.07 12.375 -5.059 1 98.06 95 ILE A CA 1
ATOM 747 C C . ILE A 1 95 ? -3.896 13.266 -5.449 1 98.06 95 ILE A C 1
ATOM 749 O O . ILE A 1 95 ? -4.07 14.266 -6.145 1 98.06 95 ILE A O 1
ATOM 753 N N . ASP A 1 96 ? -2.729 12.914 -5.059 1 98.44 96 ASP A N 1
ATOM 754 C CA . ASP A 1 96 ? -1.439 13.508 -5.391 1 98.44 96 ASP A CA 1
ATOM 755 C C . ASP A 1 96 ? -0.354 12.445 -5.516 1 98.44 96 ASP A C 1
ATOM 757 O O . ASP A 1 96 ? 0.166 11.961 -4.508 1 98.44 96 ASP A O 1
ATOM 761 N N . VAL A 1 97 ? -0.044 11.992 -6.77 1 97.75 97 VAL A N 1
ATOM 762 C CA . VAL A 1 97 ? 0.852 10.875 -7.059 1 97.75 97 VAL A CA 1
ATOM 763 C C . VAL A 1 97 ? 2.008 11.352 -7.938 1 97.75 97 VAL A C 1
ATOM 765 O O . VAL A 1 97 ? 1.797 12.078 -8.914 1 97.75 97 VAL A O 1
ATOM 768 N N . ALA A 1 98 ? 3.176 10.93 -7.555 1 89.81 98 ALA A N 1
ATOM 769 C CA . ALA A 1 98 ? 4.352 11.281 -8.344 1 89.81 98 ALA A CA 1
ATOM 770 C C . ALA A 1 98 ? 4.332 10.57 -9.703 1 89.81 98 ALA A C 1
ATOM 772 O O . ALA A 1 98 ? 3.932 9.414 -9.797 1 89.81 98 ALA A O 1
ATOM 773 N N . GLU A 1 99 ? 4.434 11.211 -10.883 1 76.31 99 GLU A N 1
ATOM 774 C CA . GLU A 1 99 ? 4.414 10.648 -12.227 1 76.31 99 GLU A CA 1
ATOM 775 C C . GLU A 1 99 ? 5.691 9.867 -12.516 1 76.31 99 GLU A C 1
ATOM 777 O O . GLU A 1 99 ? 6.75 10.164 -11.953 1 76.31 99 GLU A O 1
ATOM 782 N N . MET B 1 1 ? 19.359 -0.373 1.908 1 86.75 1 MET B N 1
ATOM 783 C CA . MET B 1 1 ? 18.25 -0.854 1.08 1 86.75 1 MET B CA 1
ATOM 784 C C . MET B 1 1 ? 17.016 0.009 1.271 1 86.75 1 MET B C 1
ATOM 786 O O . MET B 1 1 ? 16.75 0.5 2.373 1 86.75 1 MET B O 1
ATOM 790 N N . ALA B 1 2 ? 16.25 0.344 0.265 1 96.12 2 ALA B N 1
ATOM 791 C CA . ALA B 1 2 ? 15.125 1.275 0.372 1 96.12 2 ALA B CA 1
ATOM 792 C C . ALA B 1 2 ? 14.047 0.727 1.296 1 96.12 2 ALA B C 1
ATOM 794 O O . ALA B 1 2 ? 13.875 -0.49 1.406 1 96.12 2 ALA B O 1
ATOM 795 N N . LEU B 1 3 ? 13.508 1.643 1.975 1 97.62 3 LEU B N 1
ATOM 796 C CA . LEU B 1 3 ? 12.367 1.35 2.832 1 97.62 3 LEU B CA 1
ATOM 797 C C . LEU B 1 3 ? 11.062 1.771 2.166 1 97.62 3 LEU B C 1
ATOM 799 O O . LEU B 1 3 ? 10.953 2.887 1.652 1 97.62 3 LEU B O 1
ATOM 803 N N . HIS B 1 4 ? 10.086 0.805 2.1 1 98.62 4 HIS B N 1
ATOM 804 C CA . HIS B 1 4 ? 8.75 1.103 1.593 1 98.62 4 HIS B CA 1
ATOM 805 C C . HIS B 1 4 ? 7.727 1.148 2.725 1 98.62 4 HIS B C 1
ATOM 807 O O . HIS B 1 4 ? 7.785 0.34 3.654 1 98.62 4 HIS B O 1
ATOM 813 N N . VAL B 1 5 ? 6.844 2.076 2.633 1 98.75 5 VAL B N 1
ATOM 814 C CA . VAL B 1 5 ? 5.859 2.254 3.697 1 98.75 5 VAL B CA 1
ATOM 815 C C . VAL B 1 5 ? 4.461 2.367 3.094 1 98.75 5 VAL B C 1
ATOM 817 O O . VAL B 1 5 ? 4.254 3.1 2.123 1 98.75 5 VAL B O 1
ATOM 820 N N . ILE B 1 6 ? 3.525 1.647 3.59 1 98.88 6 ILE B N 1
ATOM 821 C CA . ILE B 1 6 ? 2.1 1.82 3.326 1 98.88 6 ILE B CA 1
ATOM 822 C C . ILE B 1 6 ? 1.396 2.305 4.594 1 98.88 6 ILE B C 1
ATOM 824 O O . ILE B 1 6 ? 1.469 1.653 5.637 1 98.88 6 ILE B O 1
ATOM 828 N N . ALA B 1 7 ? 0.799 3.414 4.488 1 98.75 7 ALA B N 1
ATOM 829 C CA . ALA B 1 7 ? 0.003 3.941 5.594 1 98.75 7 ALA B CA 1
ATOM 830 C C . ALA B 1 7 ? -1.475 4.02 5.219 1 98.75 7 ALA B C 1
ATOM 832 O O . ALA B 1 7 ? -1.819 4.465 4.121 1 98.75 7 ALA B O 1
ATOM 833 N N . SER B 1 8 ? -2.324 3.549 6.062 1 98.75 8 SER B N 1
ATOM 834 C CA . SER B 1 8 ? -3.773 3.623 5.91 1 98.75 8 SER B CA 1
ATOM 835 C C . SER B 1 8 ? -4.406 4.426 7.043 1 98.75 8 SER B C 1
ATOM 837 O O . SER B 1 8 ? -4.207 4.113 8.219 1 98.75 8 SER B O 1
ATOM 839 N N . LEU B 1 9 ? -5.113 5.426 6.66 1 98.69 9 LEU B N 1
ATOM 840 C CA . LEU B 1 9 ? -5.766 6.312 7.613 1 98.69 9 LEU B CA 1
ATOM 841 C C . LEU B 1 9 ? -7.281 6.141 7.57 1 98.69 9 LEU B C 1
ATOM 843 O O . LEU B 1 9 ? -7.898 6.297 6.512 1 98.69 9 LEU B O 1
ATOM 847 N N . PHE B 1 10 ? -7.875 5.836 8.688 1 98.62 10 PHE B N 1
ATOM 848 C CA . PHE B 1 10 ? -9.305 5.578 8.82 1 98.62 10 PHE B CA 1
ATOM 849 C C . PHE B 1 10 ? -10.016 6.781 9.43 1 98.62 10 PHE B C 1
ATOM 851 O O . PHE B 1 10 ? -9.961 6.988 10.648 1 98.62 10 PHE B O 1
ATOM 858 N N . LEU B 1 11 ? -10.797 7.453 8.695 1 98.75 11 LEU B N 1
ATOM 859 C CA . LEU B 1 11 ? -11.211 8.812 9.047 1 98.75 11 LEU B CA 1
ATOM 860 C C . LEU B 1 11 ? -12.703 8.859 9.367 1 98.75 11 LEU B C 1
ATOM 862 O O . LEU B 1 11 ? -13.508 8.195 8.711 1 98.75 11 LEU B O 1
ATOM 866 N N . LYS B 1 12 ? -13.023 9.68 10.375 1 98.56 12 LYS B N 1
ATOM 867 C CA . LYS B 1 12 ? -14.406 10.133 10.508 1 98.56 12 LYS B CA 1
ATOM 868 C C . LYS B 1 12 ? -14.828 10.945 9.289 1 98.56 12 LYS B C 1
ATOM 870 O O . LYS B 1 12 ? -14.094 11.82 8.828 1 98.56 12 LYS B O 1
ATOM 875 N N . PRO B 1 13 ? -16.031 10.648 8.859 1 97.94 13 PRO B N 1
ATOM 876 C CA . PRO B 1 13 ? -16.453 11.336 7.637 1 97.94 13 PRO B CA 1
ATOM 877 C C . PRO B 1 13 ? -16.375 12.859 7.762 1 97.94 13 PRO B C 1
ATOM 879 O O . PRO B 1 13 ? -16.031 13.547 6.801 1 97.94 13 PRO B O 1
ATOM 882 N N . GLU B 1 14 ? -16.672 13.383 8.828 1 98.38 14 GLU B N 1
ATOM 883 C CA . GLU B 1 14 ? -16.719 14.828 9.008 1 98.38 14 GLU B CA 1
ATOM 884 C C . GLU B 1 14 ? -15.336 15.453 8.93 1 98.38 14 GLU B C 1
ATOM 886 O O . GLU B 1 14 ? -15.203 16.672 8.789 1 98.38 14 GLU B O 1
ATOM 891 N N . HIS B 1 15 ? -14.289 14.648 8.984 1 98.5 15 HIS B N 1
ATOM 892 C CA . HIS B 1 15 ? -12.93 15.188 8.961 1 98.5 15 HIS B CA 1
ATOM 893 C C . HIS B 1 15 ? -12.219 14.844 7.656 1 98.5 15 HIS B C 1
ATOM 895 O O . HIS B 1 15 ? -11.039 15.164 7.484 1 98.5 15 HIS B O 1
ATOM 901 N N . ALA B 1 16 ? -12.891 14.203 6.785 1 97.62 16 ALA B N 1
ATOM 902 C CA . ALA B 1 16 ? -12.273 13.719 5.555 1 97.62 16 ALA B CA 1
ATOM 903 C C . ALA B 1 16 ? -11.633 14.859 4.773 1 97.62 16 ALA B C 1
ATOM 905 O O . ALA B 1 16 ? -10.484 14.758 4.336 1 97.62 16 ALA B O 1
ATOM 906 N N . ALA B 1 17 ? -12.344 15.953 4.574 1 97.56 17 ALA B N 1
ATOM 907 C CA . ALA B 1 17 ? -11.844 17.078 3.791 1 97.56 17 ALA B CA 1
ATOM 908 C C . ALA B 1 17 ? -10.641 17.719 4.465 1 97.56 17 ALA B C 1
ATOM 910 O O . ALA B 1 17 ? -9.656 18.062 3.801 1 97.56 17 ALA B O 1
ATOM 911 N N . ALA B 1 18 ? -10.742 17.938 5.711 1 98.44 18 ALA B N 1
ATOM 912 C CA . ALA B 1 18 ? -9.625 18.516 6.453 1 98.44 18 ALA B CA 1
ATOM 913 C C . ALA B 1 18 ? -8.398 17.609 6.395 1 98.44 18 ALA B C 1
ATOM 915 O O . ALA B 1 18 ? -7.273 18.078 6.234 1 98.44 18 ALA B O 1
ATOM 916 N N . ALA B 1 19 ? -8.617 16.359 6.562 1 98.75 19 ALA B N 1
ATOM 917 C CA . ALA B 1 19 ? -7.523 15.398 6.504 1 98.75 19 ALA B CA 1
ATOM 918 C C . ALA B 1 19 ? -6.828 15.438 5.145 1 98.75 19 ALA B C 1
ATOM 920 O O . ALA B 1 19 ? -5.598 15.453 5.07 1 98.75 19 ALA B O 1
ATOM 921 N N . GLU B 1 20 ? -7.621 15.398 4.078 1 98.56 20 GLU B N 1
ATOM 922 C CA . GLU B 1 20 ? -7.023 15.469 2.75 1 98.56 20 GLU B CA 1
ATOM 923 C C . GLU B 1 20 ? -6.172 16.719 2.588 1 98.56 20 GLU B C 1
ATOM 925 O O . GLU B 1 20 ? -5.062 16.672 2.059 1 98.56 20 GLU B O 1
ATOM 930 N N . ALA B 1 21 ? -6.684 17.859 3.025 1 98.62 21 ALA B N 1
ATOM 931 C CA . ALA B 1 21 ? -5.949 19.109 2.916 1 98.62 21 ALA B CA 1
ATOM 932 C C . ALA B 1 21 ? -4.621 19.031 3.664 1 98.62 21 ALA B C 1
ATOM 934 O O . ALA B 1 21 ? -3.58 19.438 3.135 1 98.62 21 ALA B O 1
ATOM 935 N N . GLU B 1 22 ? -4.66 18.5 4.816 1 98.56 22 GLU B N 1
ATOM 936 C CA . GLU B 1 22 ? -3.441 18.391 5.613 1 98.56 22 GLU B CA 1
ATOM 937 C C . GLU B 1 22 ? -2.451 17.422 4.973 1 98.56 22 GLU B C 1
ATOM 939 O O . GLU B 1 22 ? -1.242 17.672 4.98 1 98.56 22 GLU B O 1
ATOM 944 N N . LEU B 1 23 ? -2.91 16.375 4.473 1 98.75 23 LEU B N 1
ATOM 945 C CA . LEU B 1 23 ? -2.035 15.375 3.877 1 98.75 23 LEU B CA 1
ATOM 946 C C . LEU B 1 23 ? -1.425 15.891 2.578 1 98.75 23 LEU B C 1
ATOM 948 O O . LEU B 1 23 ? -0.286 15.555 2.246 1 98.75 23 LEU B O 1
ATOM 952 N N . ARG B 1 24 ? -2.191 16.703 1.805 1 98.62 24 ARG B N 1
ATOM 953 C CA . ARG B 1 24 ? -1.6 17.344 0.637 1 98.62 24 ARG B CA 1
ATOM 954 C C . ARG B 1 24 ? -0.413 18.219 1.036 1 98.62 24 ARG B C 1
ATOM 956 O O . ARG B 1 24 ? 0.599 18.25 0.333 1 98.62 24 ARG B O 1
ATOM 963 N N . SER B 1 25 ? -0.577 18.922 2.131 1 98.5 25 SER B N 1
ATOM 964 C CA . SER B 1 25 ? 0.541 19.703 2.658 1 98.5 25 SER B CA 1
ATOM 965 C C . SER B 1 25 ? 1.701 18.797 3.059 1 98.5 25 SER B C 1
ATOM 967 O O . SER B 1 25 ? 2.863 19.109 2.795 1 98.5 25 SER B O 1
ATOM 969 N N . MET B 1 26 ? 1.449 17.688 3.697 1 98.56 26 MET B N 1
ATOM 970 C CA . MET B 1 26 ? 2.455 16.703 4.07 1 98.56 26 MET B CA 1
ATOM 971 C C . MET B 1 26 ? 3.188 16.172 2.84 1 98.56 26 MET B C 1
ATOM 973 O O . MET B 1 26 ? 4.41 16.016 2.859 1 98.56 26 MET B O 1
ATOM 977 N N . VAL B 1 27 ? 2.436 15.906 1.735 1 98.75 27 VAL B N 1
ATOM 978 C CA . VAL B 1 27 ? 3.031 15.422 0.494 1 98.75 27 VAL B CA 1
ATOM 979 C C . VAL B 1 27 ? 4.098 16.406 0.014 1 98.75 27 VAL B C 1
ATOM 981 O O . VAL B 1 27 ? 5.238 16.016 -0.236 1 98.75 27 VAL B O 1
ATOM 984 N N . ALA B 1 28 ? 3.711 17.703 -0.07 1 98.56 28 ALA B N 1
ATOM 985 C CA . ALA B 1 28 ? 4.613 18.734 -0.578 1 98.56 28 ALA B CA 1
ATOM 986 C C . ALA B 1 28 ? 5.875 18.828 0.275 1 98.56 28 ALA B C 1
ATOM 988 O O . ALA B 1 28 ? 6.988 18.891 -0.256 1 98.56 28 ALA B O 1
ATOM 989 N N . LYS B 1 29 ? 5.777 18.797 1.56 1 98.75 29 LYS B N 1
ATOM 990 C CA . LYS B 1 29 ? 6.902 18.922 2.479 1 98.75 29 LYS B CA 1
ATOM 991 C C . LYS B 1 29 ? 7.766 17.672 2.479 1 98.75 29 LYS B C 1
ATOM 993 O O . LYS B 1 29 ? 8.992 17.75 2.404 1 98.75 29 LYS B O 1
ATOM 998 N N . THR B 1 30 ? 7.16 16.484 2.568 1 98.75 30 THR B N 1
ATOM 999 C CA . THR B 1 30 ? 7.875 15.219 2.689 1 98.75 30 THR B CA 1
ATOM 1000 C C . THR B 1 30 ? 8.695 14.938 1.434 1 98.75 30 THR B C 1
ATOM 1002 O O . THR B 1 30 ? 9.812 14.422 1.519 1 98.75 30 THR B O 1
ATOM 1005 N N . ARG B 1 31 ? 8.18 15.281 0.244 1 98.62 31 ARG B N 1
ATOM 1006 C CA . ARG B 1 31 ? 8.875 15.016 -1.01 1 98.62 31 ARG B CA 1
ATOM 1007 C C . ARG B 1 31 ? 10.156 15.836 -1.107 1 98.62 31 ARG B C 1
ATOM 1009 O O . ARG B 1 31 ? 11.016 15.562 -1.952 1 98.62 31 ARG B O 1
ATOM 1016 N N . THR B 1 32 ? 10.305 16.844 -0.221 1 98.5 32 THR B N 1
ATOM 1017 C CA . THR B 1 32 ? 11.516 17.656 -0.23 1 98.5 32 THR B CA 1
ATOM 1018 C C . THR B 1 32 ? 12.547 17.094 0.741 1 98.5 32 THR B C 1
ATOM 1020 O O . THR B 1 32 ? 13.695 17.531 0.758 1 98.5 32 THR B O 1
ATOM 1023 N N . GLU B 1 33 ? 12.211 16.141 1.515 1 98.62 33 GLU B N 1
ATOM 1024 C CA . GLU B 1 33 ? 13.102 15.586 2.527 1 98.62 33 GLU B CA 1
ATOM 1025 C C . GLU B 1 33 ? 14.25 14.812 1.887 1 98.62 33 GLU B C 1
ATOM 1027 O O . GLU B 1 33 ? 14.039 14.031 0.959 1 98.62 33 GLU B O 1
ATOM 1032 N N . PRO B 1 34 ? 15.438 15.008 2.463 1 98 34 PRO B N 1
ATOM 1033 C CA . PRO B 1 34 ? 16.516 14.125 2.02 1 98 34 PRO B CA 1
ATOM 1034 C C . PRO B 1 34 ? 16.203 12.648 2.225 1 98 34 PRO B C 1
ATOM 1036 O O . PRO B 1 34 ? 15.719 12.258 3.293 1 98 34 PRO B O 1
ATOM 1039 N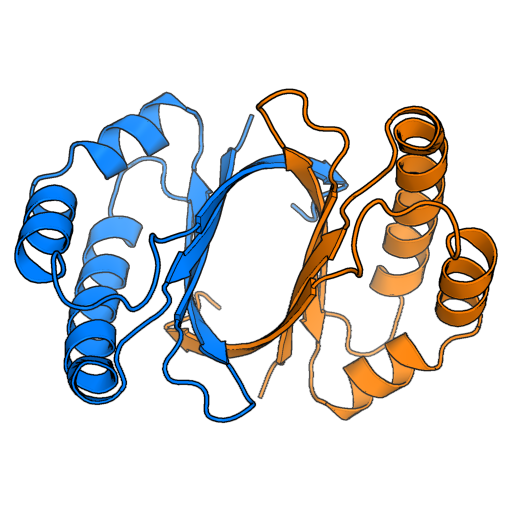 N . GLY B 1 35 ? 16.312 11.891 1.256 1 98.31 35 GLY B N 1
ATOM 1040 C CA . GLY B 1 35 ? 16.172 10.445 1.35 1 98.31 35 GLY B CA 1
ATOM 1041 C C . GLY B 1 35 ? 14.766 9.969 1.032 1 98.31 35 GLY B C 1
ATOM 1042 O O . GLY B 1 35 ? 14.508 8.766 0.981 1 98.31 35 GLY B O 1
ATOM 1043 N N . ASN B 1 36 ? 13.797 10.922 0.926 1 98.69 36 ASN B N 1
ATOM 1044 C CA . ASN B 1 36 ? 12.492 10.5 0.434 1 98.69 36 ASN B CA 1
ATOM 1045 C C . ASN B 1 36 ? 12.492 10.328 -1.082 1 98.69 36 ASN B C 1
ATOM 1047 O O . ASN B 1 36 ? 12.844 11.258 -1.813 1 98.69 36 ASN B O 1
ATOM 1051 N N . ARG B 1 37 ? 12.078 9.227 -1.53 1 98.19 37 ARG B N 1
ATOM 1052 C CA . ARG B 1 37 ? 12.031 8.938 -2.961 1 98.19 37 ARG B CA 1
ATOM 1053 C C . ARG B 1 37 ? 10.617 9.094 -3.504 1 98.19 37 ARG B C 1
ATOM 1055 O O . ARG B 1 37 ? 10.43 9.406 -4.68 1 98.19 37 ARG B O 1
ATOM 1062 N N . ARG B 1 38 ? 9.68 8.805 -2.674 1 98.38 38 ARG B N 1
ATOM 1063 C CA . ARG B 1 38 ? 8.281 8.836 -3.086 1 98.38 38 ARG B CA 1
ATOM 1064 C C . ARG B 1 38 ? 7.363 9.062 -1.888 1 98.38 38 ARG B C 1
ATOM 1066 O O . ARG B 1 38 ? 7.648 8.586 -0.786 1 98.38 38 ARG B O 1
ATOM 1073 N N . TYR B 1 39 ? 6.316 9.711 -2.068 1 98.81 39 TYR B N 1
ATOM 1074 C CA . TYR B 1 39 ? 5.254 9.977 -1.106 1 98.81 39 TYR B CA 1
ATOM 1075 C C . TYR B 1 39 ? 3.936 10.266 -1.816 1 98.81 39 TYR B C 1
ATOM 1077 O O . TYR B 1 39 ? 3.658 11.414 -2.178 1 98.81 39 TYR B O 1
ATOM 1085 N N . ASP B 1 40 ? 3.119 9.25 -1.996 1 98.88 40 ASP B N 1
ATOM 1086 C CA . ASP B 1 40 ? 1.915 9.344 -2.814 1 98.88 40 ASP B CA 1
ATOM 1087 C C . ASP B 1 40 ? 0.657 9.234 -1.957 1 98.88 40 ASP B C 1
ATOM 1089 O O . ASP B 1 40 ? 0.593 8.406 -1.044 1 98.88 40 ASP B O 1
ATOM 1093 N N . LEU B 1 41 ? -0.294 10.031 -2.219 1 98.88 41 LEU B N 1
ATOM 1094 C CA . LEU B 1 41 ? -1.555 10.102 -1.488 1 98.88 41 LEU B CA 1
ATOM 1095 C C . LEU B 1 41 ? -2.711 9.602 -2.346 1 98.88 41 LEU B C 1
ATOM 1097 O O . LEU B 1 41 ? -2.838 9.992 -3.51 1 98.88 41 LEU B O 1
ATOM 1101 N N . PHE B 1 42 ? -3.537 8.789 -1.71 1 98.75 42 PHE B N 1
ATOM 1102 C CA . PHE B 1 42 ? -4.621 8.141 -2.443 1 98.75 42 PHE B CA 1
ATOM 1103 C C . PHE B 1 42 ? -5.926 8.219 -1.661 1 98.75 42 PHE B C 1
ATOM 1105 O O . PHE B 1 42 ? -5.914 8.305 -0.431 1 98.75 42 PHE B O 1
ATOM 1112 N N . ARG B 1 43 ? -7.043 8.125 -2.402 1 98.38 43 ARG B N 1
ATOM 1113 C CA . ARG B 1 43 ? -8.352 7.828 -1.832 1 98.38 43 ARG B CA 1
ATOM 1114 C C . ARG B 1 43 ? -8.891 6.5 -2.35 1 98.38 43 ARG B C 1
ATOM 1116 O O . ARG B 1 43 ? -8.484 6.035 -3.42 1 98.38 43 ARG B O 1
ATOM 1123 N N . GLU B 1 44 ? -9.812 5.902 -1.609 1 97.25 44 GLU B N 1
ATOM 1124 C CA . GLU B 1 44 ? -10.477 4.695 -2.092 1 97.25 44 GLU B CA 1
ATOM 1125 C C . GLU B 1 44 ? -11.5 5.023 -3.172 1 97.25 44 GLU B C 1
ATOM 1127 O O . GLU B 1 44 ? -12.109 6.094 -3.152 1 97.25 44 GLU B O 1
ATOM 1132 N N . GLN B 1 45 ? -11.672 4.109 -4.008 1 95.88 45 GLN B N 1
ATOM 1133 C CA . GLN B 1 45 ? -12.594 4.332 -5.113 1 95.88 45 GLN B CA 1
ATOM 1134 C C . GLN B 1 45 ? -14.031 4.031 -4.695 1 95.88 45 GLN B C 1
ATOM 1136 O O . GLN B 1 45 ? -14.977 4.391 -5.398 1 95.88 45 GLN B O 1
ATOM 1141 N N . ASP B 1 46 ? -14.203 3.531 -3.521 1 94.25 46 ASP B N 1
ATOM 1142 C CA . ASP B 1 46 ? -15.539 3.076 -3.143 1 94.25 46 ASP B CA 1
ATOM 1143 C C . ASP B 1 46 ? -16.297 4.172 -2.396 1 94.25 46 ASP B C 1
ATOM 1145 O O . ASP B 1 46 ? -17.391 3.93 -1.87 1 94.25 46 ASP B O 1
ATOM 1149 N N . GLY B 1 47 ? -15.75 5.324 -2.197 1 92.75 47 GLY B N 1
ATOM 1150 C CA . GLY B 1 47 ? -16.422 6.434 -1.539 1 92.75 47 GLY B CA 1
ATOM 1151 C C . GLY B 1 47 ? -16.078 6.543 -0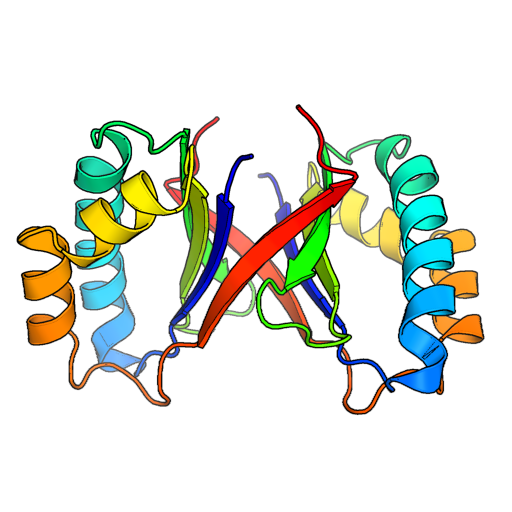.064 1 92.75 47 GLY B C 1
ATOM 1152 O O . GLY B 1 47 ? -16.547 7.465 0.615 1 92.75 47 GLY B O 1
ATOM 1153 N N . SER B 1 48 ? -15.312 5.613 0.425 1 96.19 48 SER B N 1
ATOM 1154 C CA . SER B 1 48 ? -14.852 5.68 1.808 1 96.19 48 SER B CA 1
ATOM 1155 C C . SER B 1 48 ? -14.07 6.961 2.066 1 96.19 48 SER B C 1
ATOM 1157 O O . SER B 1 48 ? -13.367 7.457 1.18 1 96.19 48 SER B O 1
ATOM 1159 N N . PRO B 1 49 ? -14.203 7.492 3.301 1 97.81 49 PRO B N 1
ATOM 1160 C CA . PRO B 1 49 ? -13.406 8.672 3.631 1 97.81 49 PRO B CA 1
ATOM 1161 C C . PRO B 1 49 ? -11.93 8.344 3.859 1 97.81 49 PRO B C 1
ATOM 1163 O O . PRO B 1 49 ? -11.109 9.242 4.047 1 97.81 49 PRO B O 1
ATOM 1166 N N . ASN B 1 50 ? -11.547 7.094 3.891 1 98.44 50 ASN B N 1
ATOM 1167 C CA . ASN B 1 50 ? -10.195 6.664 4.238 1 98.44 50 ASN B CA 1
ATOM 1168 C C . ASN B 1 50 ? -9.18 7.102 3.191 1 98.44 50 ASN B C 1
ATOM 1170 O O . ASN B 1 50 ? -9.492 7.164 2.002 1 98.44 50 ASN B O 1
ATOM 1174 N N . LEU B 1 51 ? -7.988 7.438 3.609 1 98.88 51 LEU B N 1
ATOM 1175 C CA . LEU B 1 51 ? -6.871 7.836 2.764 1 98.88 51 LEU B CA 1
ATOM 1176 C C . LEU B 1 51 ? -5.676 6.91 2.973 1 98.88 51 LEU B C 1
ATOM 1178 O O . LEU B 1 51 ? -5.531 6.309 4.039 1 98.88 51 LEU B O 1
ATOM 1182 N N . HIS B 1 52 ? -4.891 6.82 2.004 1 98.88 52 HIS B N 1
ATOM 1183 C CA . HIS B 1 52 ? -3.738 5.922 2.025 1 98.88 52 HIS B CA 1
ATOM 1184 C C . HIS B 1 52 ? -2.5 6.605 1.455 1 98.88 52 HIS B C 1
ATOM 1186 O O . HIS B 1 52 ? -2.607 7.457 0.569 1 98.88 52 HIS B O 1
ATOM 1192 N N . LEU B 1 53 ? -1.385 6.242 1.95 1 98.94 53 LEU B N 1
ATOM 1193 C CA . LEU B 1 53 ? -0.095 6.711 1.458 1 98.94 53 LEU B CA 1
ATOM 1194 C C . LEU B 1 53 ? 0.797 5.539 1.064 1 98.94 53 LEU B C 1
ATOM 1196 O O . LEU B 1 53 ? 0.815 4.512 1.745 1 98.94 53 LEU B O 1
ATOM 1200 N N . TYR B 1 54 ? 1.484 5.656 -0.014 1 98.81 54 TYR B N 1
ATOM 1201 C CA . TYR B 1 54 ? 2.635 4.832 -0.37 1 98.81 54 TYR B CA 1
ATOM 1202 C C . TYR B 1 54 ? 3.91 5.664 -0.412 1 98.81 54 TYR B C 1
ATOM 1204 O O . TYR B 1 54 ? 3.967 6.688 -1.098 1 98.81 54 TYR B O 1
ATOM 1212 N N . GLU B 1 55 ? 4.879 5.246 0.345 1 98.88 55 GLU B N 1
ATOM 1213 C CA . GLU B 1 55 ? 6.102 6.016 0.549 1 98.88 55 GLU B CA 1
ATOM 1214 C C . GLU B 1 55 ? 7.34 5.152 0.322 1 98.88 55 GLU B C 1
ATOM 1216 O O . GLU B 1 55 ? 7.316 3.945 0.569 1 98.88 55 GLU B O 1
ATOM 1221 N N . ILE B 1 56 ? 8.422 5.789 -0.137 1 98.62 56 ILE B N 1
ATOM 1222 C CA . ILE B 1 56 ? 9.719 5.141 -0.262 1 98.62 56 ILE B CA 1
ATOM 1223 C C . ILE B 1 56 ? 10.805 6.043 0.323 1 98.62 56 ILE B C 1
ATOM 1225 O O . ILE B 1 56 ? 10.859 7.238 0.02 1 98.62 56 ILE B O 1
ATOM 1229 N N . TYR B 1 57 ? 11.625 5.496 1.132 1 98.69 57 TYR B N 1
ATOM 1230 C CA . TYR B 1 57 ? 12.789 6.16 1.711 1 98.69 57 TYR B CA 1
ATOM 1231 C C . TYR B 1 57 ? 14.07 5.406 1.374 1 98.69 57 TYR B C 1
ATOM 1233 O O . TYR B 1 57 ? 14.055 4.188 1.203 1 98.69 57 TYR B O 1
ATOM 1241 N N . ASP B 1 58 ? 15.172 6.137 1.391 1 98.38 58 ASP B N 1
ATOM 1242 C CA . ASP B 1 58 ? 16.469 5.539 1.089 1 98.38 58 ASP B CA 1
ATOM 1243 C C . ASP B 1 58 ? 16.844 4.48 2.123 1 98.38 58 ASP B C 1
ATOM 1245 O O . ASP B 1 58 ? 17.484 3.484 1.793 1 98.38 58 ASP B O 1
ATOM 1249 N N . ASP B 1 59 ? 16.5 4.77 3.359 1 97.62 59 ASP B N 1
ATOM 1250 C CA . ASP B 1 59 ? 16.875 3.881 4.461 1 97.62 59 ASP B CA 1
ATOM 1251 C C . ASP B 1 59 ? 16.078 4.223 5.727 1 97.62 59 ASP B C 1
ATOM 1253 O O . ASP B 1 59 ? 15.227 5.105 5.711 1 97.62 59 ASP B O 1
ATOM 1257 N N . GLN B 1 60 ? 16.391 3.445 6.797 1 97.25 60 GLN B N 1
ATOM 1258 C CA . GLN B 1 60 ? 15.703 3.631 8.07 1 97.25 60 GLN B CA 1
ATOM 1259 C C . GLN B 1 60 ? 15.945 5.027 8.633 1 97.25 60 GLN B C 1
ATOM 1261 O O . GLN B 1 60 ? 15.047 5.633 9.219 1 97.25 60 GLN B O 1
ATOM 1266 N N . ALA B 1 61 ? 17.125 5.555 8.492 1 98.25 61 ALA B N 1
ATOM 1267 C CA . ALA B 1 61 ? 17.453 6.875 9.023 1 98.25 61 ALA B CA 1
ATOM 1268 C C . ALA B 1 61 ? 16.594 7.957 8.383 1 98.25 61 ALA B C 1
ATOM 1270 O O . ALA B 1 61 ? 16.125 8.875 9.062 1 98.25 61 ALA B O 1
ATOM 1271 N N . ALA B 1 62 ? 16.391 7.863 7.07 1 98.69 62 ALA B N 1
ATOM 1272 C CA . ALA B 1 62 ? 15.547 8.82 6.363 1 98.69 62 ALA B CA 1
ATOM 1273 C C . ALA B 1 62 ? 14.109 8.75 6.859 1 98.69 62 ALA B C 1
ATOM 1275 O O . ALA B 1 62 ? 13.453 9.781 7.031 1 98.69 62 ALA B O 1
ATOM 1276 N N . PHE B 1 63 ? 13.617 7.602 7.105 1 98.5 63 PHE B N 1
ATOM 1277 C CA . PHE B 1 63 ? 12.258 7.441 7.609 1 98.5 63 PHE B CA 1
ATOM 1278 C C . PHE B 1 63 ? 12.141 7.996 9.023 1 98.5 63 PHE B C 1
ATOM 1280 O O . PHE B 1 63 ? 11.164 8.68 9.344 1 98.5 63 PHE B O 1
ATOM 1287 N N . ASP B 1 64 ? 13.141 7.676 9.844 1 98.44 64 ASP B N 1
ATOM 1288 C CA . ASP B 1 64 ? 13.148 8.211 11.203 1 98.44 64 ASP B CA 1
ATOM 1289 C C . ASP B 1 64 ? 13.148 9.742 11.188 1 98.44 64 ASP B C 1
ATOM 1291 O O . ASP B 1 64 ? 12.484 10.375 12.008 1 98.44 64 ASP B O 1
ATOM 1295 N N . ALA B 1 65 ? 13.883 10.32 10.289 1 98.69 65 ALA B N 1
ATOM 1296 C CA . ALA B 1 65 ? 13.914 11.773 10.156 1 98.69 65 ALA B CA 1
ATOM 1297 C C . ALA B 1 65 ? 12.539 12.32 9.773 1 98.69 65 ALA B C 1
ATOM 1299 O O . ALA B 1 65 ? 12.117 13.367 10.273 1 98.69 65 ALA B O 1
ATOM 1300 N N . HIS B 1 66 ? 11.836 11.625 8.883 1 98.81 66 HIS B N 1
ATOM 1301 C CA . HIS B 1 66 ? 10.477 12.008 8.523 1 98.81 66 HIS B CA 1
ATOM 1302 C C . HIS B 1 66 ? 9.562 12.016 9.75 1 98.81 66 HIS B C 1
ATOM 1304 O O . HIS B 1 66 ? 8.852 12.992 9.984 1 98.81 66 HIS B O 1
ATOM 1310 N N . LEU B 1 67 ? 9.633 10.969 10.57 1 98.25 67 LEU B N 1
ATOM 1311 C CA . LEU B 1 67 ? 8.781 10.836 11.742 1 98.25 67 LEU B CA 1
ATOM 1312 C C . LEU B 1 67 ? 9.117 11.891 12.789 1 98.25 67 LEU B C 1
ATOM 1314 O O . LEU B 1 67 ? 8.273 12.258 13.609 1 98.25 67 LEU B O 1
ATOM 1318 N N . ALA B 1 68 ? 10.312 12.398 12.695 1 98.38 68 ALA B N 1
ATOM 1319 C CA . ALA B 1 68 ? 10.781 13.367 13.688 1 98.38 68 ALA B CA 1
ATOM 1320 C C . ALA B 1 68 ? 10.586 14.797 13.195 1 98.38 68 ALA B C 1
ATOM 1322 O O . ALA B 1 68 ? 10.836 15.758 13.93 1 98.38 68 ALA B O 1
ATOM 1323 N N . SER B 1 69 ? 10.172 14.953 12.016 1 98.44 69 SER B N 1
ATOM 1324 C CA . SER B 1 69 ? 10.047 16.297 11.453 1 98.44 69 SER B CA 1
ATOM 1325 C C . SER B 1 69 ? 8.984 17.109 12.188 1 98.44 69 SER B C 1
ATOM 1327 O O . SER B 1 69 ? 8.023 16.547 12.719 1 98.44 69 SER B O 1
ATOM 1329 N N . PRO B 1 70 ? 9.117 18.406 12.195 1 97.88 70 PRO B N 1
ATOM 1330 C CA . PRO B 1 70 ? 8.117 19.25 12.859 1 97.88 70 PRO B CA 1
ATOM 1331 C C . PRO B 1 70 ? 6.727 19.125 12.25 1 97.88 70 PRO B C 1
ATOM 1333 O O . PRO B 1 70 ? 5.73 19.094 12.969 1 97.88 70 PRO B O 1
ATOM 1336 N N . TYR B 1 71 ? 6.672 18.984 10.992 1 98.12 71 TYR B N 1
ATOM 1337 C CA . TYR B 1 71 ? 5.359 18.953 10.352 1 98.12 71 TYR B CA 1
ATOM 1338 C C . TYR B 1 71 ? 4.676 17.609 10.586 1 98.12 71 TYR B C 1
ATOM 1340 O O . TYR B 1 71 ? 3.445 17.531 10.625 1 98.12 71 TYR B O 1
ATOM 1348 N N . PHE B 1 72 ? 5.43 16.578 10.703 1 98.38 72 PHE B N 1
ATOM 1349 C CA . PHE B 1 72 ? 4.809 15.312 11.078 1 98.38 72 PHE B CA 1
ATOM 1350 C C . PHE B 1 72 ? 4.207 15.398 12.477 1 98.38 72 PHE B C 1
ATOM 1352 O O . PHE B 1 72 ? 3.0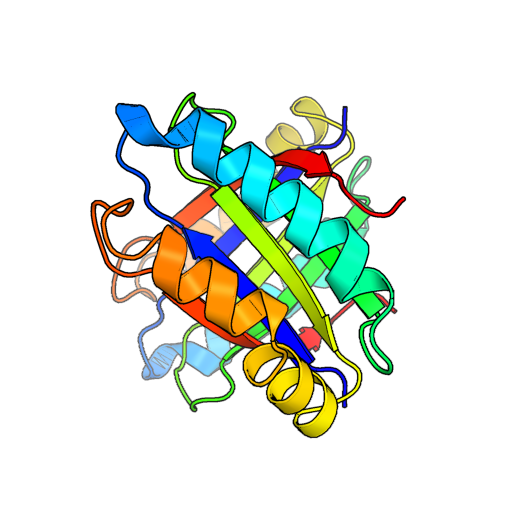9 14.938 12.711 1 98.38 72 PHE B O 1
ATOM 1359 N N . GLY B 1 73 ? 4.977 15.984 13.398 1 98.06 73 GLY B N 1
ATOM 1360 C CA . GLY B 1 73 ? 4.438 16.219 14.727 1 98.06 73 GLY B CA 1
ATOM 1361 C C . GLY B 1 73 ? 3.176 17.062 14.719 1 98.06 73 GLY B C 1
ATOM 1362 O O . GLY B 1 73 ? 2.223 16.781 15.445 1 98.06 73 GLY B O 1
ATOM 1363 N N . GLU B 1 74 ? 3.141 18.094 13.984 1 97.88 74 GLU B N 1
ATOM 1364 C CA . GLU B 1 74 ? 1.968 18.953 13.844 1 97.88 74 GLU B CA 1
ATOM 1365 C C . GLU B 1 74 ? 0.773 18.156 13.305 1 97.88 74 GLU B C 1
ATOM 1367 O O . GLU B 1 74 ? -0.348 18.312 13.789 1 97.88 74 GLU B O 1
ATOM 1372 N N . PHE B 1 75 ? 1.017 17.375 12.273 1 98.19 75 PHE B N 1
ATOM 1373 C CA . PHE B 1 75 ? -0.042 16.547 11.703 1 98.19 75 PHE B CA 1
ATOM 1374 C C . PHE B 1 75 ? -0.636 15.617 12.758 1 98.19 75 PHE B C 1
ATOM 1376 O O . PHE B 1 75 ? -1.857 15.516 12.883 1 98.19 75 PHE B O 1
ATOM 1383 N N . ARG B 1 76 ? 0.251 14.984 13.484 1 97.44 76 ARG B N 1
ATOM 1384 C CA . ARG B 1 76 ? -0.198 14.055 14.516 1 97.44 76 ARG B CA 1
ATOM 1385 C C . ARG B 1 76 ? -1.057 14.766 15.555 1 97.44 76 ARG B C 1
ATOM 1387 O O . ARG B 1 76 ? -2.098 14.25 15.969 1 97.44 76 ARG B O 1
ATOM 1394 N N . ALA B 1 77 ? -0.632 15.938 15.969 1 97.94 77 ALA B N 1
ATOM 1395 C CA . ALA B 1 77 ? -1.379 16.719 16.953 1 97.94 77 ALA B CA 1
ATOM 1396 C C . ALA B 1 77 ? -2.734 17.141 16.406 1 97.94 77 ALA B C 1
ATOM 1398 O O . ALA B 1 77 ? -3.762 16.984 17.062 1 97.94 77 ALA B O 1
ATOM 1399 N N . LYS B 1 78 ? -2.748 17.578 15.227 1 97.88 78 LYS B N 1
ATOM 1400 C CA . LYS B 1 78 ? -3.947 18.125 14.594 1 97.88 78 LYS B CA 1
ATOM 1401 C C . LYS B 1 78 ? -4.977 17.031 14.336 1 97.88 78 LYS B C 1
ATOM 1403 O O . LYS B 1 78 ? -6.184 17.266 14.43 1 97.88 78 LYS B O 1
ATOM 1408 N N . SER B 1 79 ? -4.504 15.883 14.008 1 98.19 79 SER B N 1
ATOM 1409 C CA . SER B 1 79 ? -5.398 14.836 13.523 1 98.19 79 SER B CA 1
ATOM 1410 C C . SER B 1 79 ? -5.754 13.852 14.641 1 98.19 79 SER B C 1
ATOM 1412 O O . SER B 1 79 ? -6.367 12.812 14.391 1 98.19 79 SER B O 1
ATOM 1414 N N . ALA B 1 80 ? -5.426 14.102 15.836 1 97.31 80 ALA B N 1
ATOM 1415 C CA . ALA B 1 80 ? -5.516 13.156 16.953 1 97.31 80 ALA B CA 1
ATOM 1416 C C . ALA B 1 80 ? -6.934 12.609 17.094 1 97.31 80 ALA B C 1
ATOM 1418 O O . ALA B 1 80 ? -7.121 11.445 17.453 1 97.31 80 ALA B O 1
ATOM 1419 N N . ASP B 1 81 ? -7.953 13.367 16.703 1 97.88 81 ASP B N 1
ATOM 1420 C CA . ASP B 1 81 ? -9.336 12.938 16.922 1 97.88 81 ASP B CA 1
ATOM 1421 C C . ASP B 1 81 ? -10.039 12.664 15.586 1 97.88 81 ASP B C 1
ATOM 1423 O O . ASP B 1 81 ? -11.266 12.586 15.531 1 97.88 81 ASP B O 1
ATOM 1427 N N . TRP B 1 82 ? -9.289 12.523 14.602 1 98.62 82 TRP B N 1
ATOM 1428 C CA . TRP B 1 82 ? -9.906 12.445 13.281 1 98.62 82 TRP B CA 1
ATOM 1429 C C . TRP B 1 82 ? -10.227 11.008 12.906 1 98.62 82 TRP B C 1
ATOM 1431 O O . TRP B 1 82 ? -10.945 10.75 11.93 1 98.62 82 TRP B O 1
ATOM 1441 N N . PHE B 1 83 ? -9.797 10.078 13.68 1 98.5 83 PHE B N 1
ATOM 1442 C CA . PHE B 1 83 ? -9.758 8.711 13.172 1 98.5 83 PHE B CA 1
ATOM 1443 C C . PHE B 1 83 ? -10.805 7.848 13.867 1 98.5 83 PHE B C 1
ATOM 1445 O O . PHE B 1 83 ? -11.102 8.047 15.047 1 98.5 83 PHE B O 1
ATOM 1452 N N . THR B 1 84 ? -11.367 6.93 13.141 1 98.56 84 THR B N 1
ATOM 1453 C CA . THR B 1 84 ? -12.305 5.949 13.68 1 98.56 84 THR B CA 1
ATOM 1454 C C . THR B 1 84 ? -11.562 4.738 14.234 1 98.56 84 THR B C 1
ATOM 1456 O O . THR B 1 84 ? -12.133 3.934 14.969 1 98.56 84 THR B O 1
ATOM 1459 N N . ALA B 1 85 ? -10.406 4.559 13.891 1 98.06 85 ALA B N 1
ATOM 1460 C CA . ALA B 1 85 ? -9.453 3.541 14.328 1 98.06 85 ALA B CA 1
ATOM 1461 C C . ALA B 1 85 ? -8.016 4.023 14.156 1 98.06 85 ALA B C 1
ATOM 1463 O O . ALA B 1 85 ? -7.754 4.949 13.383 1 98.06 85 ALA B O 1
ATOM 1464 N N . PRO B 1 86 ? -7.082 3.453 14.945 1 97.56 86 PRO B N 1
ATOM 1465 C CA . PRO B 1 86 ? -5.699 3.895 14.766 1 97.56 86 PRO B CA 1
ATOM 1466 C C . PRO B 1 86 ? -5.195 3.695 13.336 1 97.56 86 PRO B C 1
ATOM 1468 O O . PRO B 1 86 ? -5.535 2.701 12.688 1 97.56 86 PRO B O 1
ATOM 1471 N N . PRO B 1 87 ? -4.387 4.594 12.82 1 98 87 PRO B N 1
ATOM 1472 C CA . PRO B 1 87 ? -3.742 4.363 11.523 1 98 87 PRO B CA 1
ATOM 1473 C C . PRO B 1 87 ? -2.926 3.074 11.492 1 98 87 PRO B C 1
ATOM 1475 O O . PRO B 1 87 ? -2.379 2.66 12.523 1 98 87 PRO B O 1
ATOM 1478 N N . VAL B 1 88 ? -2.898 2.465 10.398 1 97.38 88 VAL B N 1
ATOM 1479 C CA . VAL B 1 88 ? -2.074 1.277 10.195 1 97.38 88 VAL B CA 1
ATOM 1480 C C . VAL B 1 88 ? -0.873 1.626 9.312 1 97.38 88 VAL B C 1
ATOM 1482 O O . VAL B 1 88 ? -1.035 2.076 8.18 1 97.38 88 VAL B O 1
ATOM 1485 N N . ILE B 1 89 ? 0.302 1.408 9.828 1 97.75 89 ILE B N 1
ATOM 1486 C CA . ILE B 1 89 ? 1.549 1.694 9.133 1 97.75 89 ILE B CA 1
ATOM 1487 C C . ILE B 1 89 ? 2.338 0.402 8.93 1 97.75 89 ILE B C 1
ATOM 1489 O O . ILE B 1 89 ? 2.701 -0.265 9.906 1 97.75 89 ILE B O 1
ATOM 1493 N N . LYS B 1 90 ? 2.555 0.083 7.738 1 97.94 90 LYS B N 1
ATOM 1494 C CA . LYS B 1 90 ? 3.377 -1.075 7.398 1 97.94 90 LYS B CA 1
ATOM 1495 C C . LYS B 1 90 ? 4.73 -0.646 6.84 1 97.94 90 LYS B C 1
ATOM 1497 O O . LYS B 1 90 ? 4.797 0.021 5.805 1 97.94 90 LYS B O 1
ATOM 1502 N N . VAL B 1 91 ? 5.762 -1.03 7.484 1 98.25 91 VAL B N 1
ATOM 1503 C CA . VAL B 1 91 ? 7.117 -0.807 6.996 1 98.25 91 VAL B CA 1
ATOM 1504 C C . VAL B 1 91 ? 7.637 -2.068 6.309 1 98.25 91 VAL B C 1
ATOM 1506 O O . VAL B 1 91 ? 7.699 -3.137 6.922 1 98.25 91 VAL B O 1
ATOM 1509 N N . LEU B 1 92 ? 8.031 -1.877 5.098 1 98.5 92 LEU B N 1
ATOM 1510 C CA . LEU B 1 92 ? 8.188 -3.029 4.219 1 98.5 92 LEU B CA 1
ATOM 1511 C C . LEU B 1 92 ? 9.578 -3.057 3.602 1 98.5 92 LEU B C 1
ATOM 1513 O O . LEU B 1 92 ? 10.164 -2.006 3.326 1 98.5 92 LEU B O 1
ATOM 1517 N N . ALA B 1 93 ? 10.094 -4.27 3.404 1 97.44 93 ALA B N 1
ATOM 1518 C CA . ALA B 1 93 ? 11.273 -4.539 2.582 1 97.44 93 ALA B CA 1
ATOM 1519 C C . ALA B 1 93 ? 10.875 -5.164 1.247 1 97.44 93 ALA B C 1
ATOM 1521 O O . ALA B 1 93 ? 9.984 -6.012 1.193 1 97.44 93 ALA B O 1
ATOM 1522 N N . GLY B 1 94 ? 11.539 -4.762 0.187 1 97.81 94 GLY B N 1
ATOM 1523 C CA . GLY B 1 94 ? 11.258 -5.328 -1.121 1 97.81 94 GLY B CA 1
ATOM 1524 C C . GLY B 1 94 ? 11.664 -6.785 -1.241 1 97.81 94 GLY B C 1
ATOM 1525 O O . GLY B 1 94 ? 12.75 -7.172 -0.809 1 97.81 94 GLY B O 1
ATOM 1526 N N . ILE B 1 95 ? 10.742 -7.57 -1.753 1 98.06 95 ILE B N 1
ATOM 1527 C CA . ILE B 1 95 ? 11.078 -8.93 -2.17 1 98.06 95 ILE B CA 1
ATOM 1528 C C . ILE B 1 95 ? 11.391 -8.945 -3.664 1 98.06 95 ILE B C 1
ATOM 1530 O O . ILE B 1 95 ? 12.445 -9.43 -4.074 1 98.06 95 ILE B O 1
ATOM 1534 N N . ASP B 1 96 ? 10.547 -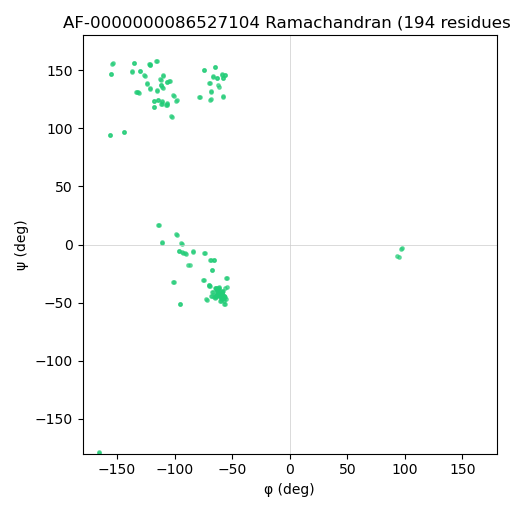8.406 -4.453 1 98.44 96 ASP B N 1
ATOM 1535 C CA . ASP B 1 96 ? 10.656 -8.18 -5.891 1 98.44 96 ASP B CA 1
ATOM 1536 C C . ASP B 1 96 ? 10 -6.867 -6.293 1 98.44 96 ASP B C 1
ATOM 1538 O O . ASP B 1 96 ? 8.773 -6.793 -6.414 1 98.44 96 ASP B O 1
ATOM 1542 N N . VAL B 1 97 ? 10.805 -5.766 -6.43 1 97.75 97 VAL B N 1
ATOM 1543 C CA . VAL B 1 97 ? 10.328 -4.406 -6.664 1 97.75 97 VAL B CA 1
ATOM 1544 C C . VAL B 1 97 ? 10.914 -3.865 -7.965 1 97.75 97 VAL B C 1
ATOM 1546 O O . VAL B 1 97 ? 12.117 -4.008 -8.219 1 97.75 97 VAL B O 1
ATOM 1549 N N . ALA B 1 98 ? 10.039 -3.273 -8.734 1 89.62 98 ALA B N 1
ATOM 1550 C CA . ALA B 1 98 ? 10.5 -2.674 -9.984 1 89.62 98 ALA B CA 1
ATOM 1551 C C . ALA B 1 98 ? 11.367 -1.448 -9.719 1 89.62 98 ALA B C 1
ATOM 1553 O O . ALA B 1 98 ? 11.086 -0.669 -8.797 1 89.62 98 ALA B O 1
ATOM 1554 N N . GLU B 1 99 ? 12.609 -1.303 -10.188 1 76 99 GLU B N 1
ATOM 1555 C CA . GLU B 1 99 ? 13.531 -0.19 -10 1 76 99 GLU B CA 1
ATOM 1556 C C . GLU B 1 99 ? 13.055 1.059 -10.734 1 76 99 GLU B C 1
ATOM 1558 O O . GLU B 1 99 ? 12.359 0.96 -11.75 1 76 99 GLU B O 1
#

Solvent-accessible surface area (backbone atoms only — not comparable to full-atom values): 10453 Å² total; per-residue (Å²): 110,58,32,36,35,41,36,42,40,39,40,34,67,91,38,29,66,60,49,51,55,52,49,54,52,46,38,64,56,48,59,68,38,78,44,40,76,42,56,27,35,31,34,43,70,83,71,54,51,33,38,35,37,47,35,30,21,52,27,70,67,34,48,52,50,52,67,65,31,70,66,47,48,49,48,53,64,72,46,68,81,35,49,77,48,81,65,47,75,45,55,28,36,72,73,49,60,83,131,108,57,33,35,35,42,36,40,41,38,41,34,70,92,38,28,68,61,49,52,54,51,47,53,53,47,38,64,56,49,58,68,37,77,45,41,77,44,54,26,35,29,33,42,69,82,71,54,52,32,38,37,36,46,34,30,20,51,28,70,68,35,47,53,50,51,68,64,32,70,66,47,50,50,49,53,64,73,45,67,82,36,50,77,47,82,65,48,76,46,54,29,37,72,74,51,59,83,130

Secondary structure (DSSP, 8-state):
--EEEEEEE-B-GGGHHHHHHHHHHHHHHHTTSTTEEEEEEEEETTS-S-EEEEEEESSHHHHHHHHHSHHHHHHHHHTTT-BSS--EEEEEEEEE---/--EEEEEEE-B-GGGHHHHHHHHHHHHHHHTTSTTEEEEEEEEETTS-S-EEEEEEESSHHHHHHHHHSHHHHHHHHHTTT-BSS--EEEEEEEEE---